Protein AF-A0A7S3SZ31-F1 (afdb_monomer_lite)

Organism: NCBI:txid141414

Sequence (239 aa):
ITSRIPNALTMRNQIPKSYLPYDLYCNLIPNDDENVPFFQQVARTGSFEVSYKGLLIFSKLQGGYWPNCELVAQKCEAIVRDEAEGRDVSVHLAGSSPNKGVKKMRKTKPTAPPQQPVKQFVEQDQPLRQAEPVQQQQQQQQQQPAQQQSEQQQQDETPIMLKKGTFIQPKPQVVEKMKSMTKETNENKIVKVGSHLKSSDDLDGFPEFPAGTKSLLSKHLSKDVWNQLQHQKDEFGFK

Structure (mmCIF, N/CA/C/O backbone):
data_AF-A0A7S3SZ31-F1
#
_entry.id   AF-A0A7S3SZ31-F1
#
loop_
_atom_site.group_PDB
_atom_site.id
_atom_site.type_symbol
_atom_site.label_atom_id
_atom_site.label_alt_id
_atom_site.label_comp_id
_atom_site.label_asym_id
_atom_site.label_entity_id
_atom_site.label_seq_id
_atom_site.pdbx_PDB_ins_code
_atom_site.Cartn_x
_atom_site.Cartn_y
_atom_site.Cartn_z
_atom_site.occupancy
_atom_site.B_iso_or_equiv
_atom_site.auth_seq_id
_atom_site.auth_comp_id
_atom_site.auth_asym_id
_atom_site.auth_atom_id
_atom_site.pdbx_PDB_model_num
ATOM 1 N N . ILE A 1 1 ? -6.647 -10.670 4.122 1.00 92.88 1 ILE A N 1
ATOM 2 C CA . ILE A 1 1 ? -7.481 -9.804 4.999 1.00 92.88 1 ILE A CA 1
ATOM 3 C C . ILE A 1 1 ? -8.916 -10.310 4.991 1.00 92.88 1 ILE A C 1
ATOM 5 O O . ILE A 1 1 ? -9.344 -10.833 6.007 1.00 92.88 1 ILE A O 1
ATOM 9 N N . THR A 1 2 ? -9.609 -10.261 3.851 1.00 95.19 2 THR A N 1
ATOM 10 C CA . THR A 1 2 ? -10.992 -10.759 3.690 1.00 95.19 2 THR A CA 1
ATOM 11 C C . THR A 1 2 ? -11.192 -12.220 4.106 1.00 95.19 2 THR A C 1
ATOM 13 O O . THR A 1 2 ? -12.227 -12.559 4.657 1.00 95.19 2 THR A O 1
ATOM 16 N N . SER A 1 3 ? -10.189 -13.079 3.902 1.00 96.31 3 SER A N 1
ATOM 17 C CA . SER A 1 3 ? -10.218 -14.480 4.346 1.00 96.31 3 SER A CA 1
ATOM 18 C C . SER A 1 3 ? -10.188 -14.670 5.867 1.00 96.31 3 SER A C 1
ATOM 20 O O . SER A 1 3 ? -10.591 -15.723 6.343 1.00 96.31 3 SER A O 1
ATOM 22 N N . ARG A 1 4 ? -9.678 -13.688 6.623 1.00 96.44 4 ARG A N 1
ATOM 23 C CA . ARG A 1 4 ? -9.508 -13.757 8.087 1.00 96.44 4 ARG A CA 1
ATOM 24 C C . ARG A 1 4 ? -10.568 -12.956 8.836 1.00 96.44 4 ARG A C 1
ATOM 26 O O . ARG A 1 4 ? -10.966 -13.335 9.926 1.00 96.44 4 ARG A O 1
ATOM 33 N N . ILE A 1 5 ? -11.013 -11.847 8.251 1.00 96.44 5 ILE A N 1
ATOM 34 C CA . ILE A 1 5 ? -11.990 -10.944 8.855 1.00 96.44 5 ILE A CA 1
ATOM 35 C C . ILE A 1 5 ? -13.259 -11.014 8.002 1.00 96.44 5 ILE A C 1
ATOM 37 O O . ILE A 1 5 ? -13.284 -10.422 6.915 1.00 96.44 5 ILE A O 1
ATOM 41 N N . PRO A 1 6 ? -14.293 -11.754 8.442 1.00 95.25 6 PRO A N 1
ATOM 42 C CA . PRO A 1 6 ? -15.532 -11.858 7.686 1.00 95.25 6 PRO A CA 1
ATOM 43 C C . PRO A 1 6 ? -16.161 -10.471 7.525 1.00 95.25 6 PRO A C 1
ATOM 45 O O . PRO A 1 6 ? -16.083 -9.633 8.422 1.00 95.25 6 PRO A O 1
ATOM 48 N N . ASN A 1 7 ? -16.771 -10.224 6.365 1.00 94.62 7 ASN A N 1
ATOM 49 C CA . ASN A 1 7 ? -17.389 -8.944 5.991 1.00 94.62 7 ASN A CA 1
ATOM 50 C C . ASN A 1 7 ? -16.423 -7.751 5.864 1.00 94.62 7 ASN A C 1
ATOM 52 O O . ASN A 1 7 ? -16.871 -6.622 5.668 1.00 94.62 7 ASN A O 1
ATOM 56 N N . ALA A 1 8 ? -15.105 -7.963 5.937 1.00 94.75 8 ALA A N 1
ATOM 57 C CA . ALA A 1 8 ? -14.156 -6.888 5.680 1.00 94.75 8 ALA A CA 1
ATOM 58 C C . ALA A 1 8 ? -14.202 -6.458 4.207 1.00 94.75 8 ALA A C 1
ATOM 60 O O . ALA A 1 8 ? -14.044 -7.276 3.299 1.00 94.75 8 ALA A O 1
ATOM 61 N N . LEU A 1 9 ? -14.336 -5.154 3.973 1.00 94.81 9 LEU A N 1
ATOM 62 C CA . LEU A 1 9 ? -14.216 -4.550 2.651 1.00 94.81 9 LEU A CA 1
ATOM 63 C C . LEU A 1 9 ? -12.811 -3.962 2.487 1.00 94.81 9 LEU A C 1
ATOM 65 O O . LEU A 1 9 ? -12.371 -3.149 3.295 1.00 94.81 9 LEU A O 1
ATOM 69 N N . THR A 1 10 ? -12.090 -4.373 1.442 1.00 93.75 10 THR A N 1
ATOM 70 C CA . THR A 1 10 ? -10.789 -3.776 1.102 1.00 93.75 10 THR A CA 1
ATOM 71 C C . THR A 1 10 ? -10.981 -2.754 -0.008 1.00 93.75 10 THR A C 1
ATOM 73 O O . THR A 1 10 ? -11.320 -3.117 -1.131 1.00 93.75 10 THR A O 1
ATOM 76 N N . MET A 1 11 ? -10.731 -1.487 0.304 1.00 94.31 11 MET A N 1
ATOM 77 C CA . MET A 1 11 ? -10.823 -0.379 -0.644 1.00 94.31 11 MET A CA 1
ATOM 78 C C . MET A 1 11 ? -9.421 -0.012 -1.140 1.00 94.31 11 MET A C 1
ATOM 80 O O . MET A 1 11 ? -8.468 0.011 -0.361 1.00 94.31 11 MET A O 1
ATOM 84 N N . ARG A 1 12 ? -9.266 0.234 -2.445 1.00 94.81 12 ARG A N 1
ATOM 85 C CA . ARG A 1 12 ? -7.981 0.624 -3.049 1.00 94.81 12 ARG A CA 1
ATOM 86 C C . ARG A 1 12 ? -8.047 2.078 -3.472 1.00 94.81 12 ARG A C 1
ATOM 88 O O . ARG A 1 12 ? -8.884 2.423 -4.298 1.00 94.81 12 ARG A O 1
ATOM 95 N N . ASN A 1 13 ? -7.141 2.898 -2.941 1.00 94.19 13 ASN A N 1
ATOM 96 C CA . ASN A 1 13 ? -7.073 4.334 -3.230 1.00 94.19 13 ASN A CA 1
ATOM 97 C C . ASN A 1 13 ? -8.410 5.059 -2.996 1.00 94.19 13 ASN A C 1
ATOM 99 O O . ASN A 1 13 ? -8.719 6.026 -3.683 1.00 94.19 13 ASN A O 1
ATOM 103 N N . GLN A 1 14 ? -9.216 4.573 -2.057 1.00 95.44 14 GLN A N 1
ATOM 104 C CA . GLN A 1 14 ? -10.496 5.162 -1.695 1.00 95.44 14 GLN A CA 1
ATOM 105 C C . GLN A 1 14 ? -10.609 5.181 -0.178 1.00 95.44 14 GLN A C 1
ATOM 107 O O . GLN A 1 14 ? -10.200 4.221 0.481 1.00 95.44 14 GLN A O 1
ATOM 112 N N . ILE A 1 15 ? -11.180 6.254 0.362 1.00 93.94 15 ILE A N 1
ATOM 113 C CA . ILE A 1 15 ? -11.399 6.425 1.799 1.00 93.94 15 ILE A CA 1
ATOM 114 C C . ILE A 1 15 ? -12.872 6.759 2.047 1.00 93.94 15 ILE A C 1
ATOM 116 O O . ILE A 1 15 ? -13.372 7.702 1.436 1.00 93.94 15 ILE A O 1
ATOM 120 N N . PRO A 1 16 ? -13.581 6.032 2.930 1.00 94.81 16 PRO A N 1
ATOM 121 C CA . PRO A 1 16 ? -14.953 6.370 3.298 1.00 94.81 16 PRO A CA 1
ATOM 122 C C . PRO A 1 16 ? -15.082 7.807 3.813 1.00 94.81 16 PRO A C 1
ATOM 124 O O . PRO A 1 16 ? -14.265 8.251 4.620 1.00 94.81 16 PRO A O 1
ATOM 127 N N . LYS A 1 17 ? -16.144 8.521 3.421 1.00 94.38 17 LYS A N 1
ATOM 128 C CA . LYS A 1 17 ? -16.422 9.885 3.911 1.00 94.38 17 LYS A CA 1
ATOM 129 C C . LYS A 1 17 ? -16.561 9.931 5.437 1.00 94.38 17 LYS A C 1
ATOM 131 O O . LYS A 1 17 ? -16.141 10.895 6.067 1.00 94.38 17 LYS A O 1
ATOM 136 N N . SER A 1 18 ? -17.061 8.853 6.042 1.00 93.50 18 SER A N 1
ATOM 137 C CA . SER A 1 18 ? -17.159 8.701 7.499 1.00 93.50 18 SER A CA 1
ATOM 138 C C . SER A 1 18 ? -15.809 8.701 8.221 1.00 93.50 18 SER A C 1
ATOM 140 O O . SER A 1 18 ? -15.780 8.868 9.435 1.00 93.50 18 SER A O 1
ATOM 142 N N . TYR A 1 19 ? -14.695 8.507 7.505 1.00 92.50 19 TYR A N 1
ATOM 143 C CA . TYR A 1 19 ? -13.353 8.513 8.087 1.00 92.50 19 TYR A CA 1
ATOM 144 C C . TYR A 1 19 ? -12.681 9.889 8.040 1.00 92.50 19 TYR A C 1
ATOM 146 O O . TYR A 1 19 ? -11.575 10.036 8.551 1.00 92.50 19 TYR A O 1
ATOM 154 N N . LEU A 1 20 ? -13.338 10.899 7.465 1.00 90.38 20 LEU A N 1
ATOM 155 C CA . LEU A 1 20 ? -12.822 12.265 7.399 1.00 90.38 20 LEU A CA 1
ATOM 156 C C . LEU A 1 20 ? -12.491 12.892 8.770 1.00 90.38 20 LEU A C 1
ATOM 158 O O . LEU A 1 20 ? -11.528 13.650 8.826 1.00 90.38 20 LEU A O 1
ATOM 162 N N . PRO A 1 21 ? -13.212 12.594 9.873 1.00 91.62 21 PRO A N 1
ATOM 163 C CA . PRO A 1 21 ? -12.858 13.125 11.190 1.00 91.62 21 PRO A CA 1
ATOM 164 C C . PRO A 1 21 ? -11.543 12.578 11.760 1.00 91.62 21 PRO A C 1
ATOM 166 O O . PRO A 1 21 ? -11.047 13.112 12.750 1.00 91.62 21 PRO A O 1
ATOM 169 N N . TYR A 1 22 ? -10.997 11.498 11.191 1.00 88.94 22 TYR A N 1
ATOM 170 C CA . TYR A 1 22 ? -9.712 10.960 11.622 1.00 88.94 22 TYR A CA 1
ATOM 171 C C . TYR A 1 22 ? -8.558 11.722 10.968 1.00 88.94 22 TYR A C 1
ATOM 173 O O . TYR A 1 22 ? -8.683 12.237 9.859 1.00 88.94 22 TYR A O 1
ATOM 181 N N . ASP A 1 23 ? -7.409 11.755 11.639 1.00 83.44 23 ASP A N 1
ATOM 182 C CA . ASP A 1 23 ? -6.198 12.390 11.116 1.00 83.44 23 ASP A CA 1
ATOM 183 C C . ASP A 1 23 ? -5.598 11.544 9.976 1.00 83.44 23 ASP A C 1
ATOM 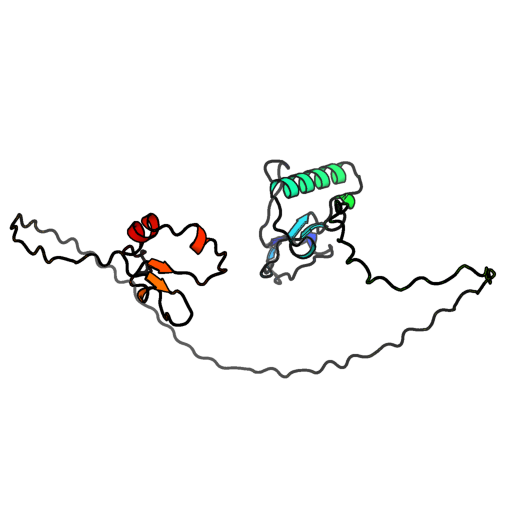185 O O . ASP A 1 23 ? -4.804 10.620 10.181 1.00 83.44 23 ASP A O 1
ATOM 189 N N . LEU A 1 24 ? -6.074 11.789 8.752 1.00 85.00 24 LEU A N 1
ATOM 190 C CA . LEU A 1 24 ? -5.690 11.041 7.561 1.00 85.00 24 LEU A CA 1
ATOM 191 C C . LEU A 1 24 ? -4.386 11.590 6.976 1.00 85.00 24 LEU A C 1
ATOM 193 O O . LEU A 1 24 ? -4.327 12.695 6.443 1.00 85.00 24 LEU A O 1
ATOM 197 N N . TYR A 1 25 ? -3.350 10.753 6.948 1.00 78.06 25 TYR A N 1
ATOM 198 C CA . TYR A 1 25 ? -2.051 11.073 6.347 1.00 78.06 25 TYR A CA 1
ATOM 199 C C . TYR A 1 25 ? -2.049 10.965 4.804 1.00 78.06 25 TYR A C 1
ATOM 201 O O . TYR A 1 25 ? -1.149 10.371 4.203 1.00 78.06 25 TYR A O 1
ATOM 209 N N . CYS A 1 26 ? -3.067 11.489 4.117 1.00 84.81 26 CYS A N 1
ATOM 210 C CA . CYS A 1 26 ? -3.134 11.431 2.655 1.00 84.81 26 CYS A CA 1
ATOM 211 C C . CYS A 1 26 ? -3.891 12.601 2.024 1.00 84.81 26 CYS A C 1
ATOM 213 O O . CYS A 1 26 ? -4.780 13.187 2.631 1.00 84.81 26 CYS A O 1
ATOM 215 N N . ASN A 1 27 ? -3.550 12.894 0.768 1.00 88.94 27 ASN A N 1
ATOM 216 C CA . ASN A 1 27 ? -4.252 13.894 -0.026 1.00 88.94 27 ASN A CA 1
ATOM 217 C C . ASN A 1 27 ? -5.490 13.253 -0.658 1.00 88.94 27 ASN A C 1
ATOM 219 O O . ASN A 1 27 ? -5.374 12.340 -1.486 1.00 88.94 27 ASN A O 1
ATOM 223 N N . LEU A 1 28 ? -6.660 13.738 -0.257 1.00 93.50 28 LEU A N 1
ATOM 224 C CA . LEU A 1 28 ? -7.942 13.348 -0.825 1.00 93.50 28 LEU A CA 1
ATOM 225 C C . LEU A 1 28 ? -8.240 14.202 -2.058 1.00 93.50 28 LEU A C 1
ATOM 227 O O . LEU A 1 28 ? -7.968 15.401 -2.072 1.00 93.50 28 LEU A O 1
ATOM 231 N N . ILE A 1 29 ? -8.807 13.581 -3.087 1.00 94.81 29 ILE A N 1
ATOM 232 C CA . ILE A 1 29 ? -9.420 14.297 -4.202 1.00 94.81 29 ILE A CA 1
ATOM 233 C C . ILE A 1 29 ? -10.797 14.766 -3.710 1.00 94.81 29 ILE A C 1
ATOM 235 O O . ILE A 1 29 ? -11.590 13.912 -3.291 1.00 94.81 29 ILE A O 1
ATOM 239 N N . PRO A 1 30 ? -11.084 16.082 -3.725 1.00 93.44 30 PRO A N 1
ATOM 240 C CA . PRO A 1 30 ? -12.403 16.599 -3.376 1.00 93.44 30 PRO A CA 1
ATOM 241 C C . PRO A 1 30 ? -13.501 15.897 -4.180 1.00 93.44 30 PRO A C 1
ATOM 243 O O . PRO A 1 30 ? -13.328 15.623 -5.367 1.00 93.44 30 PRO A O 1
ATOM 246 N N . ASN A 1 31 ? -14.612 15.577 -3.519 1.00 93.75 31 ASN A N 1
ATOM 247 C CA . ASN A 1 31 ? -15.760 14.930 -4.144 1.00 93.75 31 ASN A CA 1
ATOM 248 C C . ASN A 1 31 ? -17.063 15.446 -3.520 1.00 93.75 31 ASN A C 1
ATOM 250 O O . ASN A 1 31 ? -17.444 15.011 -2.425 1.00 93.75 31 ASN A O 1
ATOM 254 N N . ASP A 1 32 ? -17.733 16.337 -4.245 1.00 94.88 32 ASP A N 1
ATOM 255 C CA . ASP A 1 32 ? -18.971 16.993 -3.815 1.00 94.88 32 ASP A CA 1
ATOM 256 C C . ASP A 1 32 ? -20.226 16.129 -4.043 1.00 94.88 32 ASP A C 1
ATOM 258 O O . ASP A 1 32 ? -21.301 16.479 -3.568 1.00 94.88 32 ASP A O 1
ATOM 262 N N . ASP A 1 33 ? -20.117 14.976 -4.717 1.00 96.62 33 ASP A N 1
ATOM 263 C CA . ASP A 1 33 ? -21.265 14.090 -4.947 1.00 96.62 33 ASP A CA 1
ATOM 264 C C . ASP A 1 33 ? -21.651 13.338 -3.662 1.00 96.62 33 ASP A C 1
ATOM 266 O O . ASP A 1 33 ? -20.903 12.494 -3.148 1.00 96.62 33 ASP A O 1
ATOM 270 N N . GLU A 1 34 ? -22.835 13.634 -3.129 1.00 95.38 34 GLU A N 1
ATOM 271 C CA . GLU A 1 34 ? -23.392 13.004 -1.928 1.00 95.38 34 GLU A CA 1
ATOM 272 C C . GLU A 1 34 ? -23.681 11.507 -2.111 1.00 95.38 34 GLU A C 1
ATOM 274 O O . GLU A 1 34 ? -23.622 10.752 -1.139 1.00 95.38 34 GLU A O 1
ATOM 279 N N . ASN A 1 35 ? -23.914 11.045 -3.344 1.00 97.25 35 ASN A N 1
ATOM 280 C CA . ASN A 1 35 ? -24.228 9.641 -3.624 1.00 97.25 35 ASN A CA 1
ATOM 281 C C . ASN A 1 35 ? -23.000 8.728 -3.544 1.00 97.25 35 ASN A C 1
ATOM 283 O O . ASN A 1 35 ? -23.134 7.505 -3.467 1.00 97.25 35 ASN A O 1
ATOM 287 N N . VAL A 1 36 ? -21.796 9.303 -3.558 1.00 96.38 36 VAL A N 1
ATOM 288 C CA . VAL A 1 36 ? -20.541 8.556 -3.489 1.00 96.38 36 VAL A CA 1
ATOM 289 C C . VAL A 1 36 ? -20.024 8.578 -2.045 1.00 96.38 36 VAL A C 1
ATOM 291 O O . VAL A 1 36 ? -19.551 9.617 -1.573 1.00 96.38 36 VAL A O 1
ATOM 294 N N . PRO A 1 37 ? -20.043 7.443 -1.315 1.00 96.25 37 PRO A N 1
ATOM 295 C CA . PRO A 1 37 ? -19.715 7.408 0.112 1.00 96.25 37 PRO A CA 1
ATOM 296 C C . PRO A 1 37 ? -18.203 7.424 0.394 1.00 96.25 37 PRO A C 1
ATOM 298 O O . PRO A 1 37 ? -17.779 7.155 1.519 1.00 96.25 37 PRO A O 1
ATOM 301 N N . PHE A 1 38 ? -17.370 7.718 -0.607 1.00 96.44 38 PHE A N 1
ATOM 302 C CA . PHE A 1 38 ? -15.916 7.723 -0.494 1.00 96.44 38 PHE A CA 1
ATOM 303 C C . PHE A 1 38 ? -15.265 8.890 -1.243 1.00 96.44 38 PHE A C 1
ATOM 305 O O . PHE A 1 38 ? -15.776 9.402 -2.239 1.00 96.44 38 PHE A O 1
ATOM 312 N N . PHE A 1 39 ? -14.090 9.277 -0.761 1.00 96.00 39 PHE A N 1
ATOM 313 C CA . PHE A 1 39 ? -13.138 10.114 -1.474 1.00 96.00 39 PHE A CA 1
ATOM 314 C C . PHE A 1 39 ? -12.165 9.234 -2.252 1.00 96.00 39 PHE A C 1
ATOM 316 O O . PHE A 1 39 ? -11.757 8.173 -1.772 1.00 96.00 39 PHE A O 1
ATOM 323 N N . GLN A 1 40 ? -11.762 9.688 -3.436 1.00 96.38 40 GLN A N 1
ATOM 324 C CA . GLN A 1 40 ? -10.651 9.086 -4.165 1.00 96.38 40 GLN A CA 1
ATOM 325 C C . GLN A 1 40 ? -9.334 9.633 -3.600 1.00 96.38 40 GLN A C 1
ATOM 327 O O . GLN A 1 40 ? -9.233 10.805 -3.248 1.00 96.38 40 GLN A O 1
ATOM 332 N N . GLN A 1 41 ? -8.309 8.794 -3.517 1.00 94.31 41 GLN A N 1
ATOM 333 C CA . GLN A 1 41 ? -6.978 9.168 -3.051 1.00 94.31 41 GLN A CA 1
ATOM 334 C C . GLN A 1 41 ? -5.979 9.074 -4.206 1.00 94.31 41 GLN A C 1
ATOM 336 O O . GLN A 1 41 ? -5.968 8.094 -4.956 1.00 94.31 41 GLN A O 1
ATOM 341 N N . VAL A 1 42 ? -5.088 10.063 -4.316 1.00 90.62 42 VAL A N 1
ATOM 342 C CA . VAL A 1 42 ? -3.928 9.972 -5.211 1.00 90.62 42 VAL A CA 1
ATOM 343 C C . VAL A 1 42 ? -2.828 9.189 -4.500 1.00 90.62 42 VAL A C 1
ATOM 345 O O . VAL A 1 42 ? -2.295 9.623 -3.475 1.00 90.62 42 VAL A O 1
ATOM 348 N N . ALA A 1 43 ? -2.478 8.019 -5.032 1.00 88.06 43 ALA A N 1
ATOM 349 C CA . ALA A 1 43 ? -1.368 7.239 -4.501 1.00 88.06 43 ALA A CA 1
ATOM 350 C C . ALA A 1 43 ? -0.051 8.009 -4.683 1.00 88.06 43 ALA A C 1
ATOM 352 O O . ALA A 1 43 ? 0.267 8.469 -5.780 1.00 88.06 43 ALA A O 1
ATOM 353 N N . ARG A 1 44 ? 0.748 8.128 -3.618 1.00 88.12 44 ARG A N 1
ATOM 354 C CA . ARG A 1 44 ? 2.089 8.722 -3.718 1.00 88.12 44 ARG A CA 1
ATOM 355 C C . ARG A 1 44 ? 3.058 7.693 -4.288 1.00 88.12 44 ARG A C 1
ATOM 357 O O . ARG A 1 44 ? 3.114 6.560 -3.796 1.00 88.12 44 ARG A O 1
ATOM 364 N N . THR A 1 45 ? 3.857 8.089 -5.275 1.00 89.56 45 THR A N 1
ATOM 365 C CA . THR A 1 45 ? 4.872 7.222 -5.888 1.00 89.56 45 THR A CA 1
ATOM 366 C C . THR A 1 45 ? 5.786 6.623 -4.824 1.00 89.56 45 THR A C 1
ATOM 368 O O . THR A 1 45 ? 6.362 7.327 -3.999 1.00 89.56 45 THR A O 1
ATOM 371 N N . GLY A 1 46 ? 5.901 5.295 -4.826 1.00 89.50 46 GL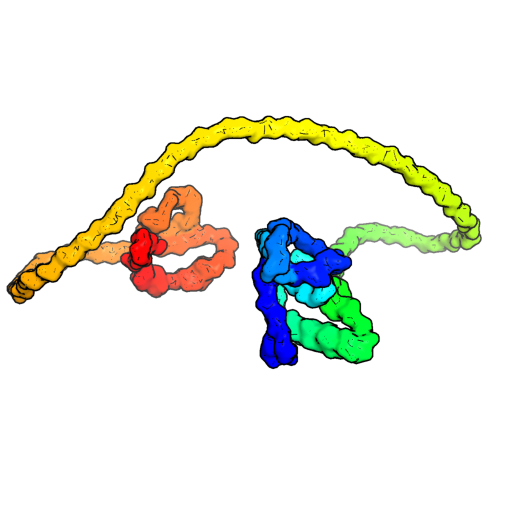Y A N 1
ATOM 372 C CA . GLY A 1 46 ? 6.752 4.568 -3.888 1.00 89.50 46 GLY A CA 1
ATOM 373 C C . GLY A 1 46 ? 6.176 4.380 -2.480 1.00 89.50 46 GLY A C 1
ATOM 374 O O . GLY A 1 46 ? 6.815 3.680 -1.690 1.00 89.50 46 GLY A O 1
ATOM 375 N N . SER A 1 47 ? 4.991 4.914 -2.175 1.00 91.06 47 SER A N 1
ATOM 376 C CA . SER A 1 47 ? 4.288 4.695 -0.906 1.00 91.06 47 SER A CA 1
ATOM 377 C C . SER A 1 47 ? 3.369 3.469 -0.961 1.00 91.06 47 SER A C 1
ATOM 379 O O . SER A 1 47 ? 2.907 3.064 -2.025 1.00 91.06 47 SER A O 1
ATOM 381 N N . PHE A 1 48 ? 3.134 2.858 0.198 1.00 93.25 48 PHE A N 1
ATOM 382 C CA . PHE A 1 48 ? 2.107 1.837 0.391 1.00 93.25 48 PHE A CA 1
ATOM 383 C C . PHE A 1 48 ? 1.658 1.891 1.843 1.00 93.25 48 PHE A C 1
ATOM 385 O O . PHE A 1 48 ? 2.494 1.773 2.745 1.00 93.25 48 PHE A O 1
ATOM 392 N N . GLU A 1 49 ? 0.363 2.085 2.059 1.00 93.50 49 GLU A N 1
ATOM 393 C CA . GLU A 1 49 ? -0.208 2.326 3.379 1.00 93.50 49 GLU A CA 1
ATOM 394 C C . GLU A 1 49 ? -1.470 1.488 3.554 1.00 93.50 49 GLU A C 1
ATOM 396 O O . GLU A 1 49 ? -2.225 1.266 2.607 1.00 93.50 49 GLU A O 1
ATOM 401 N N . VAL A 1 50 ? -1.665 0.984 4.768 1.00 94.88 50 VAL A N 1
ATOM 402 C CA . VAL A 1 50 ? -2.864 0.241 5.159 1.00 94.88 50 VAL A CA 1
ATOM 403 C C . VAL A 1 50 ? -3.373 0.870 6.437 1.00 94.88 50 VAL A C 1
ATOM 405 O O . VAL A 1 50 ? -2.634 0.947 7.421 1.00 94.88 50 VAL A O 1
ATOM 408 N N . SER A 1 51 ? -4.623 1.313 6.418 1.00 94.31 51 SER A N 1
ATOM 409 C CA . SER A 1 51 ? -5.286 1.929 7.559 1.00 94.31 51 SER A CA 1
ATOM 410 C C . SER A 1 51 ? -6.629 1.264 7.848 1.00 94.31 51 SER A C 1
ATOM 412 O O . SER A 1 51 ? -7.234 0.626 6.985 1.00 94.31 51 SER A O 1
ATOM 414 N N . TYR A 1 52 ? -7.084 1.402 9.088 1.00 94.00 52 TYR A N 1
ATOM 415 C CA . TYR A 1 52 ? -8.384 0.940 9.560 1.00 94.00 52 TYR A CA 1
ATOM 416 C C . TYR A 1 52 ? -8.985 2.015 10.462 1.00 94.00 52 TYR A C 1
ATOM 418 O O . TYR A 1 52 ? -8.365 2.380 11.453 1.00 94.00 52 TYR A O 1
ATOM 426 N N . LYS A 1 53 ? -10.158 2.556 10.100 1.00 91.69 53 LYS A N 1
ATOM 427 C CA . LYS A 1 53 ? -10.800 3.685 10.809 1.00 91.69 53 LYS A CA 1
ATOM 428 C C . LYS A 1 53 ? -9.836 4.856 11.061 1.00 91.69 53 LYS A C 1
ATOM 430 O O . LYS A 1 53 ? -9.719 5.360 12.168 1.00 91.69 53 LYS A O 1
ATOM 435 N N . GLY A 1 54 ? -9.056 5.210 10.037 1.00 90.12 54 GLY A N 1
ATOM 436 C CA . GLY A 1 54 ? -8.013 6.239 10.127 1.00 90.12 54 GLY A CA 1
ATOM 437 C C . GLY A 1 54 ? -6.731 5.821 10.862 1.00 90.12 54 GLY A C 1
ATOM 438 O O . GLY A 1 54 ? -5.706 6.473 10.705 1.00 90.12 54 GLY A O 1
ATOM 439 N N . LEU A 1 55 ? -6.725 4.699 11.586 1.00 92.00 55 LEU A N 1
ATOM 440 C CA . LEU A 1 55 ? -5.541 4.200 12.280 1.00 92.00 55 LEU A CA 1
ATOM 441 C C . LEU A 1 55 ? -4.570 3.549 11.292 1.00 92.00 55 LEU A C 1
ATOM 443 O O . LEU A 1 55 ? -4.912 2.581 10.609 1.00 92.00 55 LEU A O 1
ATOM 447 N N . LEU A 1 56 ? -3.344 4.064 11.218 1.00 93.81 56 LEU A N 1
ATOM 448 C CA . LEU A 1 56 ? -2.307 3.552 10.326 1.00 93.81 56 LEU A CA 1
ATOM 449 C C . LEU A 1 56 ? -1.737 2.228 10.861 1.00 93.81 56 LEU A C 1
ATOM 451 O O . LEU A 1 56 ? -1.015 2.202 11.854 1.00 93.81 56 LEU A O 1
ATOM 455 N N . ILE A 1 57 ? -2.023 1.121 10.177 1.00 95.19 57 ILE A N 1
ATOM 456 C CA . ILE A 1 57 ? -1.543 -0.227 10.531 1.00 95.19 57 ILE A CA 1
ATOM 457 C C . ILE A 1 57 ? -0.138 -0.460 9.972 1.00 95.19 57 ILE A C 1
ATOM 459 O O . ILE A 1 57 ? 0.725 -1.076 10.607 1.00 95.19 57 ILE A O 1
ATOM 463 N N . PHE A 1 58 ? 0.090 0.016 8.748 1.00 95.06 58 PHE A N 1
ATOM 464 C CA . PHE A 1 58 ? 1.338 -0.167 8.026 1.00 95.06 58 PHE A CA 1
ATOM 465 C C . PHE A 1 58 ? 1.630 1.033 7.130 1.00 95.06 58 PHE A C 1
ATOM 467 O O . PHE A 1 58 ? 0.743 1.497 6.417 1.00 95.06 58 PHE A O 1
ATOM 474 N N . SER A 1 59 ? 2.892 1.463 7.092 1.00 93.75 59 SER A N 1
ATOM 475 C CA . SER A 1 59 ? 3.398 2.393 6.081 1.00 93.75 59 SER A CA 1
ATOM 476 C C . SER A 1 59 ? 4.772 1.949 5.597 1.00 93.75 59 SER A C 1
ATOM 478 O O . SER A 1 59 ? 5.712 1.801 6.382 1.00 93.75 59 SER A O 1
ATOM 480 N N . LYS A 1 60 ? 4.906 1.768 4.280 1.00 93.19 60 LYS A N 1
ATOM 481 C CA . LYS A 1 60 ? 6.186 1.458 3.630 1.00 93.19 60 LYS A CA 1
ATOM 482 C C . LYS A 1 60 ? 7.210 2.568 3.848 1.00 93.19 60 LYS A C 1
ATOM 484 O O . LYS A 1 60 ? 8.391 2.266 3.972 1.00 93.19 60 LYS A O 1
ATOM 489 N N . LEU A 1 61 ? 6.779 3.829 3.894 1.00 90.94 61 LEU A N 1
ATOM 490 C CA . LEU A 1 61 ? 7.690 4.958 4.096 1.00 90.94 61 LEU A CA 1
ATOM 491 C C . LEU A 1 61 ? 8.252 4.974 5.521 1.00 90.94 61 LEU A C 1
ATOM 493 O O . LEU A 1 61 ? 9.436 5.239 5.697 1.00 90.94 61 LEU A O 1
ATOM 497 N N . GLN A 1 62 ? 7.437 4.623 6.520 1.00 91.19 62 GLN A N 1
ATOM 498 C CA . GLN A 1 62 ? 7.902 4.509 7.906 1.00 91.19 62 GLN A CA 1
ATOM 499 C C . GLN A 1 62 ? 8.747 3.248 8.138 1.00 91.19 62 GLN A C 1
ATOM 501 O O . GLN A 1 62 ? 9.753 3.298 8.841 1.00 91.19 62 GLN A O 1
ATOM 506 N N . GLY A 1 63 ? 8.348 2.111 7.557 1.00 90.75 63 GLY A N 1
ATOM 507 C CA . GLY A 1 63 ? 9.038 0.833 7.748 1.00 90.75 63 GLY A CA 1
ATOM 508 C C . GLY A 1 63 ? 10.286 0.654 6.880 1.00 90.75 63 GLY A C 1
ATOM 509 O O . GLY A 1 63 ? 11.217 -0.035 7.284 1.00 90.75 63 GLY A O 1
ATOM 510 N N . GLY A 1 64 ? 10.320 1.248 5.687 1.00 92.50 64 GLY A N 1
ATOM 511 C CA . GLY A 1 64 ? 11.386 1.055 4.699 1.00 92.50 64 GLY A CA 1
ATOM 512 C C . GLY A 1 64 ? 11.322 -0.280 3.946 1.00 92.50 64 GLY A C 1
ATOM 513 O O . GLY A 1 64 ? 12.285 -0.647 3.276 1.00 92.50 64 GLY A O 1
ATOM 514 N N . TYR A 1 65 ? 10.216 -1.024 4.036 1.00 92.81 65 TYR A N 1
ATOM 515 C CA . TYR A 1 65 ? 10.048 -2.319 3.371 1.00 92.81 65 TYR A CA 1
ATOM 516 C C . TYR A 1 65 ? 8.641 -2.493 2.796 1.00 92.81 65 TYR A C 1
ATOM 518 O O . TYR A 1 65 ? 7.692 -1.823 3.201 1.00 92.81 65 TYR A O 1
ATOM 526 N N . TRP A 1 66 ? 8.510 -3.395 1.824 1.00 92.44 66 TRP A N 1
ATOM 527 C CA . TRP A 1 66 ? 7.210 -3.816 1.310 1.00 92.44 66 TRP A CA 1
ATOM 528 C C . TRP A 1 66 ? 6.543 -4.775 2.298 1.00 92.44 66 TRP A C 1
ATOM 530 O O . TRP A 1 66 ? 7.210 -5.690 2.785 1.00 92.44 66 TRP A O 1
ATOM 540 N N . PRO A 1 67 ? 5.252 -4.591 2.615 1.00 90.50 67 PRO A N 1
ATOM 541 C CA . PRO A 1 67 ? 4.606 -5.404 3.627 1.00 90.50 67 PRO A CA 1
ATOM 542 C C . PRO A 1 67 ? 4.489 -6.855 3.181 1.00 90.50 67 PRO A C 1
ATOM 544 O O . PRO A 1 67 ? 4.164 -7.152 2.033 1.00 90.50 67 PRO A O 1
ATOM 547 N N . ASN A 1 68 ? 4.651 -7.758 4.142 1.00 93.56 68 ASN A N 1
ATOM 548 C CA . ASN A 1 68 ? 4.169 -9.120 4.002 1.00 93.56 68 ASN A CA 1
ATOM 549 C C . ASN A 1 68 ? 2.641 -9.112 4.189 1.00 93.56 68 ASN A C 1
ATOM 551 O O . ASN A 1 68 ? 2.151 -8.709 5.248 1.00 93.56 68 ASN A O 1
ATOM 555 N N . CYS A 1 69 ? 1.895 -9.544 3.168 1.00 93.12 69 CYS A N 1
ATOM 556 C CA . CYS A 1 69 ? 0.429 -9.551 3.183 1.00 93.12 69 CYS A CA 1
ATOM 557 C C . CYS A 1 69 ? -0.154 -10.328 4.372 1.00 93.12 69 CYS A C 1
ATOM 559 O O . CYS A 1 69 ? -1.177 -9.921 4.922 1.00 93.12 69 CYS A O 1
ATOM 561 N N . GLU A 1 70 ? 0.515 -11.396 4.801 1.00 95.75 70 GLU A N 1
ATOM 562 C CA . GLU A 1 70 ? 0.068 -12.242 5.903 1.00 95.75 70 GLU A CA 1
ATOM 563 C C . GLU A 1 70 ? 0.222 -11.536 7.248 1.00 95.75 70 GLU A C 1
ATOM 565 O O . GLU A 1 70 ? -0.689 -11.561 8.073 1.00 95.75 70 GLU A O 1
ATOM 570 N N . LEU A 1 71 ? 1.332 -10.817 7.436 1.00 92.94 71 LEU A N 1
ATOM 571 C CA . LEU A 1 71 ? 1.571 -10.014 8.636 1.00 92.94 71 LEU A CA 1
ATOM 572 C C . LEU A 1 71 ? 0.598 -8.836 8.732 1.00 92.94 71 LEU A C 1
ATOM 574 O O . LEU A 1 71 ? 0.079 -8.551 9.809 1.00 92.94 71 LEU A O 1
ATOM 578 N N . VAL A 1 72 ? 0.315 -8.165 7.611 1.00 95.06 72 VAL A N 1
ATOM 579 C CA . VAL A 1 72 ? -0.708 -7.109 7.577 1.00 95.06 72 VAL A CA 1
ATOM 580 C C . VAL A 1 72 ? -2.073 -7.687 7.937 1.00 95.06 72 VAL A C 1
ATOM 582 O O . VAL A 1 72 ? -2.771 -7.115 8.767 1.00 95.06 72 VAL A O 1
ATOM 585 N N . ALA A 1 73 ? -2.441 -8.838 7.370 1.00 96.12 73 ALA A N 1
ATOM 586 C CA . ALA A 1 73 ? -3.727 -9.458 7.656 1.00 96.12 73 ALA A CA 1
ATOM 587 C C . ALA A 1 73 ? -3.864 -9.887 9.126 1.00 96.12 73 ALA A C 1
ATOM 589 O O . ALA A 1 73 ? -4.917 -9.652 9.710 1.00 96.12 73 ALA A O 1
ATOM 590 N N . GLN A 1 74 ? -2.801 -10.429 9.730 1.00 96.12 74 GLN A N 1
ATOM 591 C CA . GLN A 1 74 ? -2.750 -10.738 11.164 1.00 96.12 74 GLN A CA 1
ATOM 592 C C . GLN A 1 74 ? -2.908 -9.484 12.033 1.00 96.12 74 GLN A C 1
ATOM 594 O O . GLN A 1 74 ? -3.637 -9.513 13.019 1.00 96.12 74 GLN A O 1
ATOM 599 N N . LYS A 1 75 ? -2.261 -8.369 11.667 1.00 96.00 75 LYS A N 1
ATOM 600 C CA . LYS A 1 75 ? -2.424 -7.097 12.386 1.00 96.00 75 LYS A CA 1
ATOM 601 C C . LYS A 1 75 ? -3.845 -6.550 12.280 1.00 96.00 75 LYS A C 1
ATOM 603 O O . LYS A 1 75 ? -4.396 -6.125 13.286 1.00 96.00 75 LYS A O 1
ATOM 608 N N . CYS A 1 76 ? -4.445 -6.573 11.089 1.00 96.75 76 CYS A N 1
ATOM 609 C CA . CYS A 1 76 ? -5.839 -6.162 10.912 1.00 96.75 76 CYS A CA 1
ATOM 610 C C . CYS A 1 76 ? -6.783 -7.014 11.773 1.00 96.75 76 CYS A C 1
ATOM 612 O O . CYS A 1 76 ? -7.666 -6.473 12.426 1.00 96.75 76 CYS A O 1
ATOM 614 N N . GLU A 1 77 ? -6.578 -8.333 11.793 1.00 97.31 77 GLU A N 1
ATOM 615 C CA . GLU A 1 77 ? -7.364 -9.273 12.599 1.00 97.31 77 GLU A CA 1
ATOM 616 C C . GLU A 1 77 ? -7.223 -8.977 14.099 1.00 97.31 77 GLU A C 1
ATOM 618 O O . GLU A 1 77 ? -8.225 -8.888 14.805 1.00 97.31 77 GLU A O 1
ATOM 623 N N . ALA A 1 78 ? -5.994 -8.742 14.571 1.00 97.25 78 ALA A N 1
ATOM 624 C CA . ALA A 1 78 ? -5.731 -8.373 15.957 1.00 97.25 78 ALA A CA 1
ATOM 625 C C . ALA A 1 78 ? -6.389 -7.040 16.340 1.00 97.25 78 ALA A C 1
ATOM 627 O O . ALA A 1 78 ? -7.011 -6.969 17.391 1.00 97.25 78 ALA A O 1
ATOM 628 N N . ILE A 1 79 ? -6.317 -6.016 15.482 1.00 97.00 79 ILE A N 1
ATOM 629 C CA . ILE A 1 79 ? -6.957 -4.715 15.730 1.00 97.00 79 ILE A CA 1
ATOM 630 C C . ILE A 1 79 ? -8.473 -4.857 15.836 1.00 97.00 79 ILE A C 1
ATOM 632 O O . ILE A 1 79 ? -9.056 -4.333 16.776 1.00 97.00 79 ILE A O 1
ATOM 636 N N . VAL A 1 80 ? -9.112 -5.572 14.904 1.00 96.94 80 VAL A N 1
ATOM 637 C CA . VAL A 1 80 ? -10.574 -5.753 14.919 1.00 96.94 80 VAL A CA 1
ATOM 638 C C . VAL A 1 80 ? -11.021 -6.514 16.167 1.00 96.94 80 VAL A C 1
ATOM 640 O O . VAL A 1 80 ? -12.004 -6.132 16.798 1.00 96.94 80 VAL A O 1
ATOM 643 N N . ARG A 1 81 ? -10.293 -7.569 16.550 1.00 97.50 81 ARG A N 1
ATOM 644 C CA . ARG A 1 81 ? -10.582 -8.333 17.768 1.00 97.50 81 ARG A CA 1
ATOM 645 C C . ARG A 1 81 ? -10.392 -7.489 19.027 1.00 97.50 81 ARG A C 1
ATOM 647 O O . ARG A 1 81 ? -11.259 -7.476 19.891 1.00 97.50 81 ARG A O 1
ATOM 654 N N . ASP A 1 82 ? -9.263 -6.797 19.136 1.00 97.88 82 ASP A N 1
ATOM 655 C CA . ASP A 1 82 ? -8.920 -6.023 20.327 1.00 97.88 82 ASP A CA 1
ATOM 656 C C . ASP A 1 82 ? -9.857 -4.816 20.480 1.00 97.88 82 ASP A C 1
ATOM 658 O O . ASP A 1 82 ? -10.302 -4.541 21.590 1.00 97.88 82 ASP A O 1
ATOM 662 N N . GLU A 1 83 ? -10.263 -4.177 19.377 1.00 96.94 83 GLU A N 1
ATOM 663 C CA . GLU A 1 83 ? -11.306 -3.143 19.375 1.00 96.94 83 GLU A CA 1
ATOM 664 C C . GLU A 1 83 ? -12.656 -3.693 19.862 1.00 96.94 83 GLU A C 1
ATOM 666 O O . GLU A 1 83 ? -13.300 -3.065 20.701 1.00 96.94 83 GLU A O 1
ATOM 671 N N . ALA A 1 84 ? -13.076 -4.871 19.385 1.00 97.12 84 ALA A N 1
ATOM 672 C CA . ALA A 1 84 ? -14.333 -5.497 19.804 1.00 97.12 84 ALA A CA 1
ATOM 673 C C . ALA A 1 84 ? -14.359 -5.849 21.304 1.00 97.12 84 ALA A C 1
ATOM 675 O O . ALA A 1 84 ? -15.422 -5.866 21.920 1.00 97.12 84 ALA A O 1
ATOM 676 N N . GLU A 1 85 ? -13.192 -6.103 21.895 1.00 98.25 85 GLU A N 1
ATOM 677 C CA . GLU A 1 85 ? -13.020 -6.384 23.323 1.00 98.25 85 GLU A CA 1
ATOM 678 C C . GLU A 1 85 ? -12.724 -5.124 24.162 1.00 98.25 85 GLU A C 1
ATOM 680 O O . GLU A 1 85 ? -12.574 -5.222 25.379 1.00 98.25 85 GLU A O 1
ATOM 685 N N . GLY A 1 86 ? -12.615 -3.943 23.540 1.00 97.56 86 GLY A N 1
ATOM 686 C CA . GLY A 1 86 ? -12.275 -2.689 24.223 1.00 97.56 86 GLY A CA 1
ATOM 687 C C . GLY A 1 86 ? -10.826 -2.613 24.722 1.00 97.56 86 GLY A C 1
ATOM 688 O O . GLY A 1 86 ? -10.532 -1.867 25.656 1.00 97.56 86 GLY A O 1
ATOM 689 N N . ARG A 1 87 ? -9.914 -3.395 24.134 1.00 98.19 87 ARG A N 1
ATOM 690 C CA . ARG A 1 87 ? -8.475 -3.363 24.429 1.00 98.19 87 ARG A CA 1
ATOM 691 C C . ARG A 1 87 ? -7.770 -2.268 23.629 1.00 98.19 87 ARG A C 1
ATOM 693 O O . ARG A 1 87 ? -8.250 -1.813 22.593 1.00 98.19 87 ARG A O 1
ATOM 700 N N . ASP A 1 88 ? -6.598 -1.857 24.109 1.00 96.56 88 ASP A N 1
ATOM 701 C CA . ASP A 1 88 ? -5.778 -0.865 23.415 1.00 96.56 88 ASP A CA 1
ATOM 702 C C . ASP A 1 88 ? -5.228 -1.415 22.088 1.00 96.56 88 ASP A C 1
ATOM 704 O O . ASP A 1 88 ? -4.460 -2.378 22.056 1.00 96.56 88 ASP A O 1
ATOM 708 N N . VAL A 1 89 ? -5.602 -0.765 20.985 1.00 96.88 89 VAL A N 1
ATOM 709 C CA . VAL A 1 89 ? -5.165 -1.114 19.626 1.00 96.88 89 VAL A CA 1
ATOM 710 C C . VAL A 1 89 ? -3.841 -0.452 19.232 1.00 96.88 89 VAL A C 1
ATOM 712 O O . VAL A 1 89 ? -3.262 -0.819 18.205 1.00 96.88 89 VAL A O 1
ATOM 715 N N . SER A 1 90 ? -3.333 0.499 20.030 1.00 94.94 90 SER A N 1
ATOM 716 C CA . SER A 1 90 ? -2.139 1.299 19.715 1.00 94.94 90 SER A CA 1
ATOM 717 C C . SER A 1 90 ? -0.891 0.440 19.479 1.00 94.94 90 SER A C 1
ATOM 719 O O . SER A 1 90 ? -0.046 0.772 18.643 1.00 94.94 90 SER A O 1
ATOM 721 N N . VAL A 1 91 ? -0.820 -0.719 20.139 1.00 95.19 91 VAL A N 1
ATOM 722 C CA . VAL A 1 91 ? 0.275 -1.696 20.046 1.00 95.19 91 VAL A CA 1
ATOM 723 C C . VAL A 1 91 ? 0.436 -2.294 18.644 1.00 95.19 91 VAL A C 1
ATOM 725 O O . VAL A 1 91 ? 1.529 -2.726 18.267 1.00 95.19 91 VAL A O 1
ATOM 728 N N . HIS A 1 92 ? -0.633 -2.293 17.844 1.00 95.19 92 HIS A N 1
ATOM 729 C CA . HIS A 1 92 ? -0.643 -2.877 16.500 1.00 95.19 92 HIS A CA 1
ATOM 730 C C . HIS A 1 92 ? -0.318 -1.865 15.399 1.00 95.19 92 HIS A C 1
ATOM 732 O O . HIS A 1 92 ? 0.019 -2.272 14.278 1.00 95.19 92 HIS A O 1
ATOM 738 N N . LEU A 1 93 ? -0.381 -0.569 15.718 1.00 94.44 93 LEU A N 1
ATOM 739 C CA . LEU A 1 93 ? -0.208 0.523 14.764 1.00 94.44 93 LEU A CA 1
ATOM 740 C C . LEU A 1 93 ? 1.225 0.606 14.225 1.00 94.44 93 LEU A C 1
ATOM 742 O O . LEU A 1 93 ? 2.184 0.039 14.767 1.00 94.44 93 LEU A O 1
ATOM 746 N N . ALA A 1 94 ? 1.367 1.291 13.093 1.00 92.69 94 ALA A N 1
ATOM 747 C CA . ALA A 1 94 ? 2.659 1.559 12.488 1.00 92.69 94 ALA A CA 1
ATOM 748 C C . ALA A 1 94 ? 3.541 2.358 13.465 1.00 92.69 94 ALA A C 1
ATOM 750 O O . ALA A 1 94 ? 3.092 3.308 14.095 1.00 92.69 94 ALA A O 1
ATOM 751 N N . GLY A 1 95 ? 4.800 1.938 13.619 1.00 90.25 95 GLY A N 1
ATOM 752 C CA . GLY A 1 95 ? 5.749 2.543 14.564 1.00 90.25 95 GLY A CA 1
ATOM 753 C C . GLY A 1 95 ? 5.723 1.961 15.983 1.00 90.25 95 GLY A C 1
ATOM 754 O O . GLY A 1 95 ? 6.750 2.008 16.655 1.00 90.25 95 GLY A O 1
ATOM 755 N N . SER A 1 96 ? 4.623 1.332 16.411 1.00 88.56 96 SER A N 1
ATOM 756 C CA . SER A 1 96 ? 4.487 0.767 17.767 1.00 88.56 96 SER A CA 1
ATOM 757 C C . SER A 1 96 ? 5.100 -0.620 17.932 1.00 88.56 96 SER A C 1
ATOM 759 O O . SER A 1 96 ? 5.330 -1.074 19.051 1.00 88.56 96 SER A O 1
ATOM 761 N N . SER A 1 97 ? 5.368 -1.326 16.828 1.00 76.00 97 SER A N 1
ATOM 762 C CA . SER A 1 97 ? 6.004 -2.640 16.904 1.00 76.00 97 SER A CA 1
ATOM 763 C C . SER A 1 97 ? 7.370 -2.478 17.574 1.00 76.00 97 SER A C 1
ATOM 765 O O . SER A 1 97 ? 8.182 -1.710 17.053 1.00 76.00 97 SER A O 1
ATOM 767 N N . PRO A 1 98 ? 7.644 -3.168 18.702 1.00 65.75 98 PRO A N 1
ATOM 768 C CA . PRO A 1 98 ? 8.935 -3.085 19.361 1.00 65.75 98 PRO A CA 1
ATOM 769 C C . PRO A 1 98 ? 9.951 -3.508 18.320 1.00 65.75 98 PRO A C 1
ATOM 771 O O . PRO A 1 98 ? 9.957 -4.672 17.915 1.00 65.75 98 PRO A O 1
ATOM 774 N N . ASN A 1 99 ? 10.711 -2.538 17.803 1.00 56.75 99 ASN A N 1
ATOM 775 C CA . ASN A 1 99 ? 11.699 -2.757 16.762 1.00 56.75 99 ASN A CA 1
ATOM 776 C C . ASN A 1 99 ? 12.610 -3.868 17.274 1.00 56.75 99 ASN A C 1
ATOM 778 O O . ASN A 1 99 ? 13.501 -3.609 18.084 1.00 56.75 99 ASN A O 1
ATOM 782 N N . LYS A 1 100 ? 12.346 -5.118 16.860 1.00 52.38 100 LYS A N 1
ATOM 783 C CA . LYS A 1 100 ? 13.188 -6.267 17.174 1.00 52.38 100 LYS A CA 1
ATOM 784 C C . LYS A 1 100 ? 14.542 -5.873 16.645 1.00 52.38 100 LYS A C 1
ATOM 786 O O . LYS A 1 100 ? 14.696 -5.710 15.439 1.00 52.38 100 LYS A O 1
ATOM 791 N N . GLY A 1 101 ? 15.438 -5.583 17.583 1.00 46.94 101 GLY A N 1
ATOM 792 C CA . GLY A 1 101 ? 16.582 -4.728 17.360 1.00 46.94 101 GLY A CA 1
ATOM 793 C C . GLY A 1 101 ? 17.292 -5.057 16.061 1.00 46.94 101 GLY A C 1
ATOM 794 O O . GLY A 1 101 ? 18.127 -5.957 16.014 1.00 46.94 101 GLY A O 1
ATOM 795 N N . VAL A 1 102 ? 17.083 -4.216 15.047 1.00 48.09 102 VAL A N 1
ATOM 796 C CA . VAL A 1 102 ? 18.226 -3.800 14.254 1.00 48.09 102 VAL A CA 1
ATOM 797 C C . VAL A 1 102 ? 19.083 -3.082 15.279 1.00 48.09 102 VAL A C 1
ATOM 799 O O . VAL A 1 102 ? 18.864 -1.908 15.581 1.00 48.09 102 VAL A O 1
ATOM 802 N N . LYS A 1 103 ? 19.981 -3.838 15.926 1.00 48.34 103 LYS A N 1
ATOM 803 C CA . LYS A 1 103 ? 21.101 -3.269 16.657 1.00 48.34 103 LYS A CA 1
ATOM 804 C C . LYS A 1 103 ? 21.679 -2.291 15.655 1.00 48.34 103 LYS A C 1
ATOM 806 O O . LYS A 1 103 ? 22.292 -2.725 14.682 1.00 48.34 103 LYS A O 1
ATOM 811 N N . LYS A 1 104 ? 21.415 -0.990 15.825 1.00 49.50 104 LYS A N 1
ATOM 812 C CA . LYS A 1 104 ? 22.212 0.036 15.167 1.00 49.50 104 LYS A CA 1
ATOM 813 C C . LYS A 1 104 ? 23.618 -0.405 15.519 1.00 49.50 104 LYS A C 1
ATOM 815 O O . LYS A 1 104 ? 23.953 -0.389 16.705 1.00 49.50 104 LYS A O 1
ATOM 820 N N . MET A 1 105 ? 24.368 -0.938 14.550 1.00 49.84 105 MET A N 1
ATOM 821 C CA . MET A 1 105 ? 25.793 -1.147 14.726 1.00 49.84 105 MET A CA 1
ATOM 822 C C . MET A 1 105 ? 26.264 0.234 15.129 1.00 49.84 105 MET A C 1
ATOM 824 O O . MET A 1 105 ? 26.264 1.160 14.317 1.00 49.84 105 MET A O 1
ATOM 828 N N . ARG A 1 106 ? 26.491 0.413 16.435 1.00 46.91 106 ARG A N 1
ATOM 829 C CA . ARG A 1 106 ? 27.127 1.598 16.970 1.00 46.91 106 ARG A CA 1
ATOM 830 C C . ARG A 1 106 ? 28.398 1.662 16.150 1.00 46.91 106 ARG A C 1
ATOM 832 O O . ARG A 1 106 ? 29.244 0.785 16.302 1.00 46.91 106 ARG A O 1
ATOM 839 N N . LYS A 1 107 ? 28.483 2.635 15.237 1.00 51.31 107 LYS A N 1
ATOM 840 C CA . LYS A 1 107 ? 29.761 3.062 14.682 1.00 51.31 107 LYS A CA 1
ATOM 841 C C . LYS A 1 107 ? 30.655 3.208 15.900 1.00 51.31 107 LYS A C 1
ATOM 843 O O . LYS A 1 107 ? 30.367 4.020 16.781 1.00 51.31 107 LYS A O 1
ATOM 848 N N . THR A 1 108 ? 31.619 2.306 16.009 1.00 48.69 108 THR A N 1
ATOM 849 C CA . THR A 1 108 ? 32.662 2.341 17.018 1.00 48.69 108 THR A CA 1
ATOM 850 C C . THR A 1 108 ? 33.186 3.767 17.033 1.00 48.69 108 THR A C 1
ATOM 852 O O . THR A 1 108 ? 33.643 4.269 16.004 1.00 48.69 108 THR A O 1
ATOM 855 N N . LYS A 1 109 ? 33.006 4.456 18.167 1.00 53.88 109 LYS A N 1
ATOM 856 C CA . LYS A 1 109 ? 33.637 5.754 18.401 1.00 53.88 109 LYS A CA 1
ATOM 857 C C . LYS A 1 109 ? 35.135 5.587 18.111 1.00 53.88 109 LYS A C 1
ATOM 859 O O . LYS A 1 109 ? 35.693 4.581 18.552 1.00 53.88 109 LYS A O 1
ATOM 864 N N . PRO A 1 110 ? 35.785 6.530 17.414 1.00 52.56 110 PRO A N 1
ATOM 865 C CA . PRO A 1 110 ? 37.235 6.556 17.383 1.00 52.56 110 PRO A CA 1
ATOM 866 C C . PRO A 1 110 ? 37.740 6.673 18.825 1.00 52.56 110 PRO A C 1
ATOM 868 O O . PRO A 1 110 ? 37.245 7.480 19.615 1.00 52.56 110 PRO A O 1
ATOM 871 N N . THR A 1 111 ? 38.665 5.786 19.162 1.00 53.47 111 THR A N 1
ATOM 872 C CA . THR A 1 111 ? 39.359 5.686 20.441 1.00 53.47 111 THR A CA 1
ATOM 873 C C . THR A 1 111 ? 39.969 7.041 20.800 1.00 53.47 111 THR A C 1
ATOM 875 O O . THR A 1 111 ? 40.872 7.513 20.115 1.00 53.47 111 THR A O 1
ATOM 878 N N . ALA A 1 112 ? 39.469 7.677 21.860 1.00 60.72 112 ALA A N 1
ATOM 879 C CA . ALA A 1 112 ? 40.167 8.780 22.511 1.00 60.72 112 ALA A CA 1
ATOM 880 C C . ALA A 1 112 ? 41.225 8.202 23.476 1.00 60.72 112 ALA A C 1
ATOM 882 O O . ALA A 1 112 ? 40.982 7.140 24.059 1.00 60.72 112 ALA A O 1
ATOM 883 N N . PRO A 1 113 ? 42.388 8.858 23.639 1.00 61.28 113 PRO A N 1
ATOM 884 C CA . PRO A 1 113 ? 43.464 8.387 24.509 1.00 61.28 113 PRO A CA 1
ATOM 885 C C . PRO A 1 113 ? 43.064 8.436 25.998 1.00 61.28 113 PRO A C 1
ATOM 887 O O . PRO A 1 113 ? 42.139 9.166 26.368 1.00 61.28 113 PRO A O 1
ATOM 890 N N . PRO A 1 114 ? 43.740 7.652 26.859 1.00 58.06 114 PRO A N 1
ATOM 891 C CA . PRO A 1 114 ? 43.330 7.430 28.241 1.00 58.06 114 PRO A CA 1
ATOM 892 C C . PRO A 1 114 ? 43.463 8.712 29.071 1.00 58.06 114 PRO A C 1
ATOM 894 O O . PRO A 1 114 ? 44.543 9.296 29.151 1.00 58.06 114 PRO A O 1
ATOM 897 N N . GLN A 1 115 ? 42.371 9.129 29.715 1.00 55.78 115 GLN A N 1
ATOM 898 C CA . GLN A 1 115 ? 42.386 10.175 30.737 1.00 55.78 115 GLN A CA 1
ATOM 899 C C . GLN A 1 115 ? 42.291 9.569 32.143 1.00 55.78 115 GLN A C 1
ATOM 901 O O . GLN A 1 115 ? 41.570 8.603 32.388 1.00 55.78 115 GLN A O 1
ATOM 906 N N . GLN A 1 116 ? 43.096 10.157 33.023 1.00 67.56 116 GLN A N 1
ATOM 907 C CA . GLN A 1 116 ? 43.392 9.832 34.418 1.00 67.56 116 GLN A CA 1
ATOM 908 C C . GLN A 1 116 ? 42.195 9.999 35.385 1.00 67.56 116 GLN A C 1
ATOM 910 O O . GLN A 1 116 ? 41.171 10.568 35.005 1.00 67.56 116 GLN A O 1
ATOM 915 N N . PRO A 1 117 ? 42.296 9.492 36.635 1.00 61.59 117 PRO A N 1
ATOM 916 C CA . PRO A 1 117 ? 41.139 9.266 37.495 1.00 61.59 117 PRO A CA 1
ATOM 917 C C . PRO A 1 117 ? 40.564 10.527 38.164 1.00 61.59 117 PRO A C 1
ATOM 919 O O . PRO A 1 117 ? 41.275 11.351 38.732 1.00 61.59 117 PRO A O 1
ATOM 922 N N . VAL A 1 118 ? 39.232 10.588 38.095 1.00 49.06 118 VAL A N 1
ATOM 923 C CA . VAL A 1 118 ? 38.218 11.057 39.058 1.00 49.06 118 VAL A CA 1
ATOM 924 C C . VAL A 1 118 ? 38.673 12.015 40.173 1.00 49.06 118 VAL A C 1
ATOM 926 O O . VAL A 1 118 ? 39.297 11.611 41.151 1.00 49.06 118 VAL A O 1
ATOM 929 N N . LYS A 1 119 ? 38.174 13.257 40.113 1.00 56.38 119 LYS A N 1
ATOM 930 C CA . LYS A 1 119 ? 37.849 14.053 41.305 1.00 56.38 119 LYS A CA 1
ATOM 931 C C . LYS A 1 119 ? 36.332 14.200 41.399 1.00 56.38 119 LYS A C 1
ATOM 933 O O . LYS A 1 119 ? 35.691 14.624 40.441 1.00 56.38 119 LYS A O 1
ATOM 938 N N . GLN A 1 120 ? 35.793 13.808 42.553 1.00 58.78 120 GLN A N 1
ATOM 939 C CA . GLN A 1 120 ? 34.418 14.052 42.982 1.00 58.78 120 GLN A CA 1
ATOM 940 C C . GLN A 1 120 ? 34.106 15.548 42.896 1.00 58.78 120 GLN A C 1
ATOM 942 O O . GLN A 1 120 ? 34.889 16.365 43.382 1.00 58.78 120 GLN A O 1
ATOM 947 N N . PHE A 1 121 ? 32.958 15.896 42.319 1.00 50.59 121 PHE A N 1
ATOM 948 C CA . PHE A 1 121 ? 32.385 17.222 42.480 1.00 50.59 121 PHE A CA 1
ATOM 949 C C . PHE A 1 121 ? 30.904 17.124 42.825 1.00 50.59 121 PHE A C 1
ATOM 951 O O . PHE A 1 121 ? 30.196 16.218 42.393 1.00 50.59 121 PHE A O 1
ATOM 958 N N . VAL A 1 122 ? 30.549 18.053 43.696 1.00 54.84 122 VAL A N 1
ATOM 959 C CA . VAL A 1 122 ? 29.406 18.131 44.592 1.00 54.84 122 VAL A CA 1
ATOM 960 C C . VAL A 1 122 ? 28.116 18.489 43.854 1.00 54.84 122 VAL A C 1
ATOM 962 O O . VAL A 1 122 ? 28.116 19.268 42.905 1.00 54.84 122 VAL A O 1
ATOM 965 N N . GLU A 1 123 ? 27.031 17.897 44.344 1.00 60.56 123 GLU A N 1
ATOM 966 C CA . GLU A 1 123 ? 25.629 18.169 44.043 1.00 60.56 123 GLU A CA 1
ATOM 967 C C . GLU A 1 123 ? 25.281 19.636 44.338 1.00 60.56 123 GLU A C 1
ATOM 969 O O . GLU A 1 123 ? 25.499 20.119 45.449 1.00 60.56 123 GLU A O 1
ATOM 974 N N . GLN A 1 124 ? 24.757 20.357 43.344 1.00 53.31 124 GLN A N 1
ATOM 975 C CA . GLN A 1 124 ? 24.226 21.701 43.549 1.00 53.31 124 GLN A CA 1
ATOM 976 C C . GLN A 1 124 ? 22.903 21.866 42.798 1.00 53.31 124 GLN A C 1
ATOM 978 O O . GLN A 1 124 ? 22.857 21.879 41.567 1.00 53.31 124 GLN A O 1
ATOM 983 N N . ASP A 1 125 ? 21.844 21.970 43.598 1.00 60.34 125 ASP A N 1
ATOM 984 C CA . ASP A 1 125 ? 20.496 22.414 43.258 1.00 60.34 125 ASP A CA 1
ATOM 985 C C . ASP A 1 125 ? 20.503 23.658 42.358 1.00 60.34 125 ASP A C 1
ATOM 987 O O . ASP A 1 125 ? 21.169 24.655 42.658 1.00 60.34 125 ASP A O 1
ATOM 991 N N . GLN A 1 126 ? 19.690 23.642 41.297 1.00 55.28 126 GLN A N 1
ATOM 992 C CA . GLN A 1 126 ? 19.247 24.867 40.631 1.00 55.28 126 GLN A CA 1
ATOM 993 C C . GLN A 1 126 ? 17.732 24.864 40.376 1.00 55.28 126 GLN A C 1
ATOM 995 O O . GLN A 1 126 ? 17.180 23.850 39.945 1.00 55.28 126 GLN A O 1
ATOM 1000 N N . PRO A 1 127 ? 17.060 26.010 40.609 1.00 61.56 127 PRO A N 1
ATOM 1001 C CA . PRO A 1 127 ? 15.609 26.123 40.583 1.00 61.56 127 PRO A CA 1
ATOM 1002 C C . PRO A 1 127 ? 15.016 26.380 39.187 1.00 61.56 127 PRO A C 1
ATOM 1004 O O . PRO A 1 127 ? 15.672 26.874 38.269 1.00 61.56 127 PRO A O 1
ATOM 1007 N N . LEU A 1 128 ? 13.717 26.065 39.100 1.00 52.50 128 LEU A N 1
ATOM 1008 C CA . LEU A 1 128 ? 12.726 26.393 38.068 1.00 52.50 128 LEU A CA 1
ATOM 1009 C C . LEU A 1 128 ? 13.078 27.607 37.185 1.00 52.50 128 LEU A C 1
ATOM 1011 O O . LEU A 1 128 ? 13.065 28.752 37.641 1.00 52.50 128 LEU A O 1
ATOM 1015 N N . ARG A 1 129 ? 13.261 27.362 35.881 1.00 52.12 129 ARG A N 1
ATOM 1016 C CA . ARG A 1 129 ? 13.213 28.410 34.854 1.00 52.12 129 ARG A CA 1
ATOM 1017 C C . ARG A 1 129 ? 11.770 28.683 34.434 1.00 52.12 129 ARG A C 1
ATOM 1019 O O . ARG A 1 129 ? 11.031 27.774 34.065 1.00 52.12 129 ARG A O 1
ATOM 1026 N N . GLN A 1 130 ? 11.417 29.960 34.514 1.00 51.53 130 GLN A N 1
ATOM 1027 C CA . GLN A 1 130 ? 10.159 30.557 34.086 1.00 51.53 130 GLN A CA 1
ATOM 1028 C C . GLN A 1 130 ? 10.018 30.518 32.557 1.00 51.53 130 GLN A C 1
ATOM 1030 O O . GLN A 1 130 ? 11.007 30.552 31.826 1.00 51.53 130 GLN A O 1
ATOM 1035 N N . ALA A 1 131 ? 8.769 30.424 32.103 1.00 54.22 131 ALA A N 1
ATOM 1036 C CA . ALA A 1 131 ? 8.374 30.372 30.703 1.00 54.22 131 ALA A CA 1
ATOM 1037 C C . ALA A 1 131 ? 8.620 31.709 29.985 1.00 54.22 131 ALA A C 1
ATOM 1039 O O . ALA A 1 131 ? 8.238 32.764 30.491 1.00 54.22 131 ALA A O 1
ATOM 1040 N N . GLU A 1 132 ? 9.201 31.649 28.786 1.00 55.75 132 GLU A N 1
ATOM 1041 C CA . GLU A 1 132 ? 9.280 32.788 27.868 1.00 55.75 132 GLU A CA 1
ATOM 1042 C C . GLU A 1 132 ? 8.089 32.804 26.890 1.00 55.75 132 GLU A C 1
ATOM 1044 O O . GLU A 1 132 ? 7.628 31.741 26.458 1.00 55.75 132 GLU A O 1
ATOM 1049 N N . PRO A 1 133 ? 7.585 33.993 26.508 1.00 59.19 133 PRO A N 1
ATOM 1050 C CA . PRO A 1 133 ? 6.522 34.137 25.523 1.00 59.19 133 PRO A CA 1
ATOM 1051 C C . PRO A 1 133 ? 7.045 33.966 24.087 1.00 59.19 133 PRO A C 1
ATOM 1053 O O . PRO A 1 133 ? 7.988 34.625 23.651 1.00 59.19 133 PRO A O 1
ATOM 1056 N N . VAL A 1 134 ? 6.373 33.097 23.330 1.00 61.22 134 VAL A N 1
ATOM 1057 C CA . VAL A 1 134 ? 6.603 32.846 21.901 1.00 61.22 134 VAL A CA 1
ATOM 1058 C C . VAL A 1 134 ? 6.204 34.080 21.083 1.00 61.22 134 VAL A C 1
ATOM 1060 O O . VAL A 1 134 ? 5.030 34.444 21.021 1.00 61.22 134 VAL A O 1
ATOM 1063 N N . GLN A 1 135 ? 7.182 34.711 20.428 1.00 59.91 135 GLN A N 1
ATOM 1064 C CA . GLN A 1 135 ? 6.949 35.751 19.426 1.00 59.91 135 GLN A CA 1
ATOM 1065 C C . GLN A 1 135 ? 6.340 35.147 18.151 1.00 59.91 135 GLN A C 1
ATOM 1067 O O . GLN A 1 135 ? 6.908 34.257 17.520 1.00 59.91 135 GLN A O 1
ATOM 1072 N N . GLN A 1 136 ? 5.178 35.675 17.768 1.00 55.12 136 GLN A N 1
ATOM 1073 C CA . GLN A 1 136 ? 4.506 35.433 16.495 1.00 55.12 136 GLN A CA 1
ATOM 1074 C C . GLN A 1 136 ? 5.345 35.998 15.342 1.00 55.12 136 GLN A C 1
ATOM 1076 O O . GLN A 1 136 ? 5.429 37.211 15.155 1.00 55.12 136 GLN A O 1
ATOM 1081 N N . GLN A 1 137 ? 5.944 35.116 14.544 1.00 57.56 137 GLN A N 1
ATOM 1082 C CA . GLN A 1 137 ? 6.588 35.490 13.291 1.00 57.56 137 GLN A CA 1
ATOM 1083 C C . GLN A 1 137 ? 5.548 35.412 12.163 1.00 57.56 137 GLN A C 1
ATOM 1085 O O . GLN A 1 137 ? 5.153 34.330 11.731 1.00 57.56 137 GLN A O 1
ATOM 1090 N N . GLN A 1 138 ? 5.070 36.578 11.721 1.00 54.97 138 GLN A N 1
ATOM 1091 C CA . GLN A 1 138 ? 4.237 36.728 10.527 1.00 54.97 138 GLN A CA 1
ATOM 1092 C C . GLN A 1 138 ? 5.028 36.285 9.289 1.00 54.97 138 GLN A C 1
ATOM 1094 O O . GLN A 1 138 ? 6.022 36.911 8.922 1.00 54.97 138 GLN A O 1
ATOM 1099 N N . GLN A 1 139 ? 4.579 35.217 8.630 1.00 58.44 139 GLN A N 1
ATOM 1100 C CA . GLN A 1 139 ? 5.039 34.873 7.287 1.00 58.44 139 GLN A CA 1
ATOM 1101 C C . GLN A 1 139 ? 4.260 35.697 6.260 1.00 58.44 139 GLN A C 1
ATOM 1103 O O . GLN A 1 139 ? 3.044 35.567 6.125 1.00 58.44 139 GLN A O 1
ATOM 1108 N N . GLN A 1 140 ? 4.986 36.537 5.523 1.00 53.12 140 GLN A N 1
ATOM 1109 C 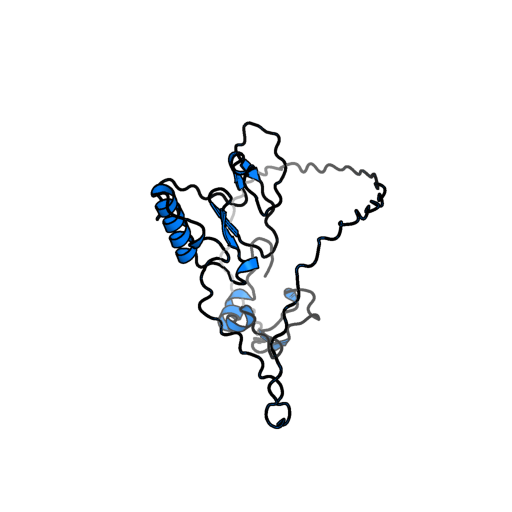CA . GLN A 1 140 ? 4.514 37.161 4.293 1.00 53.12 140 GLN A CA 1
ATOM 1110 C C . GLN A 1 140 ? 4.336 36.075 3.223 1.00 53.12 140 GLN A C 1
ATOM 1112 O O . GLN A 1 140 ? 5.310 35.489 2.752 1.00 53.12 140 GLN A O 1
ATOM 1117 N N . GLN A 1 141 ? 3.089 35.813 2.831 1.00 50.50 141 GLN A N 1
ATOM 1118 C CA . GLN A 1 141 ? 2.785 35.077 1.607 1.00 50.50 141 GLN A CA 1
ATOM 1119 C C . GLN A 1 141 ? 3.097 35.974 0.406 1.00 50.50 141 GLN A C 1
ATOM 1121 O O . GLN A 1 141 ? 2.394 36.951 0.148 1.00 50.50 141 GLN A O 1
ATOM 1126 N N . GLN A 1 142 ? 4.150 35.636 -0.339 1.00 57.84 142 GLN A N 1
ATOM 1127 C CA . GLN A 1 142 ? 4.333 36.133 -1.698 1.00 57.84 142 GLN A CA 1
ATOM 1128 C C . GLN A 1 142 ? 3.343 35.422 -2.621 1.00 57.84 142 GLN A C 1
ATOM 1130 O O . GLN A 1 142 ? 3.412 34.213 -2.835 1.00 57.84 142 GLN A O 1
ATOM 1135 N N . GLN A 1 143 ? 2.415 36.213 -3.151 1.00 56.28 143 GLN A N 1
ATOM 1136 C CA . GLN A 1 143 ? 1.530 35.861 -4.251 1.00 56.28 143 GLN A CA 1
ATOM 1137 C C . GLN A 1 143 ? 2.368 35.678 -5.523 1.00 56.28 143 GLN A C 1
ATOM 1139 O O . GLN A 1 143 ? 3.112 36.580 -5.908 1.00 56.28 143 GLN A O 1
ATOM 1144 N N . GLN A 1 144 ? 2.235 34.530 -6.188 1.00 56.22 144 GLN A N 1
ATOM 1145 C CA . GLN A 1 144 ? 2.634 34.396 -7.588 1.00 56.22 144 GLN A CA 1
ATOM 1146 C C . GLN A 1 144 ? 1.407 34.656 -8.472 1.00 56.22 144 GLN A C 1
ATOM 1148 O O . GLN A 1 144 ? 0.334 34.121 -8.180 1.00 56.22 144 GLN A O 1
ATOM 1153 N N . PRO A 1 145 ? 1.529 35.477 -9.528 1.00 54.22 145 PRO A N 1
ATOM 1154 C CA . PRO A 1 145 ? 0.423 35.751 -10.427 1.00 54.22 145 PRO A CA 1
ATOM 1155 C C . PRO A 1 145 ? 0.144 34.572 -11.361 1.00 54.22 145 PRO A C 1
ATOM 1157 O O . PRO A 1 145 ? 1.046 33.920 -11.888 1.00 54.22 145 PRO A O 1
ATOM 1160 N N . ALA A 1 146 ? -1.151 34.354 -11.567 1.00 46.28 146 ALA A N 1
ATOM 1161 C CA . ALA A 1 146 ? -1.730 33.442 -12.531 1.00 46.28 146 ALA A CA 1
ATOM 1162 C C . ALA A 1 146 ? -1.219 33.716 -13.954 1.00 46.28 146 ALA A C 1
ATOM 1164 O O . ALA A 1 146 ? -1.273 34.850 -14.432 1.00 46.28 146 ALA A O 1
ATOM 1165 N N . GLN A 1 147 ? -0.802 32.660 -14.653 1.00 54.84 147 GLN A N 1
ATOM 1166 C CA . GLN A 1 147 ? -0.721 32.668 -16.109 1.00 54.84 147 GLN A CA 1
ATOM 1167 C C . GLN A 1 147 ? -1.936 31.941 -16.680 1.00 54.84 147 GLN A C 1
ATOM 1169 O O . GLN A 1 147 ? -2.130 30.740 -16.493 1.00 54.84 147 GLN A O 1
ATOM 1174 N N . GLN A 1 148 ? -2.769 32.741 -17.336 1.00 52.47 148 GLN A N 1
ATOM 1175 C CA . GLN A 1 148 ? -3.903 32.355 -18.156 1.00 52.47 148 GLN A CA 1
ATOM 1176 C C . GLN A 1 148 ? -3.456 32.044 -19.596 1.00 52.47 148 GLN A C 1
ATOM 1178 O O . GLN A 1 148 ? -2.649 32.771 -20.165 1.00 52.47 148 GLN A O 1
ATOM 1183 N N . GLN A 1 149 ? -4.118 31.024 -20.154 1.00 49.44 149 GLN A N 1
ATOM 1184 C CA . GLN A 1 149 ? -4.625 30.898 -21.532 1.00 49.44 149 GLN A CA 1
ATOM 1185 C C . GLN A 1 149 ? -3.667 30.644 -22.708 1.00 49.44 149 GLN A C 1
ATOM 1187 O O . GLN A 1 149 ? -2.866 31.480 -23.109 1.00 49.44 149 GLN A O 1
ATOM 1192 N N . SER A 1 150 ? -3.897 29.512 -23.380 1.00 46.47 150 SER A N 1
ATOM 1193 C CA . SER A 1 150 ? -4.528 29.432 -24.722 1.00 46.47 150 SER A CA 1
ATOM 1194 C C . SER A 1 150 ? -4.763 27.941 -25.034 1.00 46.47 150 SER A C 1
ATOM 1196 O O . SER A 1 150 ? -3.864 27.123 -24.884 1.00 46.47 150 SER A O 1
ATOM 1198 N N . GLU A 1 151 ? -6.005 27.460 -25.140 1.00 51.91 151 GLU A N 1
ATOM 1199 C CA . GLU A 1 151 ? -6.815 27.413 -26.370 1.00 51.91 151 GLU A CA 1
ATOM 1200 C C . GLU A 1 151 ? -6.042 26.940 -27.608 1.00 51.91 151 GLU A C 1
ATOM 1202 O O . GLU A 1 151 ? -5.375 27.732 -28.264 1.00 51.91 151 GLU A O 1
ATOM 1207 N N . GLN A 1 152 ? -6.230 25.668 -27.980 1.00 44.69 152 GLN A N 1
ATOM 1208 C CA . GLN A 1 152 ? -6.521 25.317 -29.370 1.00 44.69 152 GLN A CA 1
ATOM 1209 C C . GLN A 1 152 ? -7.256 23.975 -29.485 1.00 44.69 152 GLN A C 1
ATOM 1211 O O . GLN A 1 152 ? -6.883 22.957 -28.907 1.00 44.69 152 GLN A O 1
ATOM 1216 N N . GLN A 1 153 ? -8.360 24.063 -30.220 1.00 49.31 153 GLN A N 1
ATOM 1217 C CA . GLN A 1 153 ? -9.289 23.026 -30.646 1.00 49.31 153 GLN A CA 1
ATOM 1218 C C . GLN A 1 153 ? -8.703 22.213 -31.811 1.00 49.31 153 GLN A C 1
ATOM 1220 O O . GLN A 1 153 ? -8.039 22.799 -32.660 1.00 49.31 153 GLN A O 1
ATOM 1225 N N . GLN A 1 154 ? -9.045 20.922 -31.887 1.00 47.56 154 GLN A N 1
ATOM 1226 C CA . GLN A 1 154 ? -9.362 20.129 -33.100 1.00 47.56 154 GLN A CA 1
ATOM 1227 C C . GLN A 1 154 ? -9.524 18.671 -32.631 1.00 47.56 154 GLN A C 1
ATOM 1229 O O . GLN A 1 154 ? -8.578 18.073 -32.135 1.00 47.56 154 GLN A O 1
ATOM 1234 N N . GLN A 1 155 ? -10.738 18.141 -32.446 1.00 44.34 155 GLN A N 1
ATOM 1235 C CA . GLN A 1 155 ? -11.627 17.592 -33.482 1.00 44.34 155 GLN A CA 1
ATOM 1236 C C . GLN A 1 155 ? -10.874 16.787 -34.543 1.00 44.34 155 GLN A C 1
ATOM 1238 O O . GLN A 1 155 ? -10.430 17.344 -35.538 1.00 44.34 155 GLN A O 1
ATOM 1243 N N . ASP A 1 156 ? -10.802 15.473 -34.329 1.00 40.88 156 ASP A N 1
ATOM 1244 C CA . ASP A 1 156 ? -10.634 14.500 -35.404 1.00 40.88 156 ASP A CA 1
ATOM 1245 C C . ASP A 1 156 ? -11.597 13.335 -35.135 1.00 40.88 156 ASP A C 1
ATOM 1247 O O . ASP A 1 156 ? -11.328 12.408 -34.366 1.00 40.88 156 ASP A O 1
ATOM 1251 N N . GLU A 1 157 ? -12.792 13.444 -35.716 1.00 50.66 157 GLU A N 1
ATOM 1252 C CA . GLU A 1 157 ? -13.694 12.313 -35.880 1.00 50.66 157 GLU A CA 1
ATOM 1253 C C . GLU A 1 157 ? -13.147 11.444 -37.013 1.00 50.66 157 GLU A C 1
ATOM 1255 O O . GLU A 1 157 ? -13.128 11.853 -38.173 1.00 50.66 157 GLU A O 1
ATOM 1260 N N . THR A 1 158 ? -12.716 10.223 -36.697 1.00 50.16 158 THR A N 1
ATOM 1261 C CA . THR A 1 158 ? -12.454 9.214 -37.728 1.00 50.16 158 THR A CA 1
ATOM 1262 C C . THR A 1 158 ? -13.670 8.294 -37.867 1.00 50.16 158 THR A C 1
ATOM 1264 O O . THR A 1 158 ? -14.109 7.688 -36.886 1.00 50.16 158 THR A O 1
ATOM 1267 N N . PRO A 1 159 ? -14.246 8.161 -39.076 1.00 57.62 159 PRO A N 1
ATOM 1268 C CA . PRO A 1 159 ? -15.380 7.284 -39.312 1.00 57.62 159 PRO A CA 1
ATOM 1269 C C . PRO A 1 159 ? -14.955 5.812 -39.351 1.00 57.62 159 PRO A C 1
ATOM 1271 O O . PRO A 1 159 ? -14.044 5.405 -40.075 1.00 57.62 159 PRO A O 1
ATOM 1274 N N . ILE A 1 160 ? -15.697 4.994 -38.606 1.00 48.69 160 ILE A N 1
ATOM 1275 C CA . ILE A 1 160 ? -15.674 3.532 -38.644 1.00 48.69 160 ILE A CA 1
ATOM 1276 C C . ILE A 1 160 ? -16.183 3.073 -40.021 1.00 48.69 160 ILE A C 1
ATOM 1278 O O . ILE A 1 160 ? -17.387 3.045 -40.277 1.00 48.69 160 ILE A O 1
ATOM 1282 N N . MET A 1 161 ? -15.276 2.685 -40.922 1.00 50.97 161 MET A N 1
ATOM 1283 C CA . MET A 1 161 ? -15.645 1.946 -42.132 1.00 50.97 161 MET A CA 1
ATOM 1284 C C . MET A 1 161 ? -15.773 0.450 -41.827 1.00 50.97 161 MET A C 1
ATOM 1286 O O . MET A 1 161 ? -14.784 -0.276 -41.733 1.00 50.97 161 MET A O 1
ATOM 1290 N N . LEU A 1 162 ? -17.018 -0.028 -41.764 1.00 52.88 162 LEU A N 1
ATOM 1291 C CA . LEU A 1 162 ? -17.351 -1.431 -42.007 1.00 52.88 162 LEU A CA 1
ATOM 1292 C C . LEU A 1 162 ? -16.951 -1.803 -43.446 1.00 52.88 162 LEU A C 1
ATOM 1294 O O . LEU A 1 162 ? -17.561 -1.327 -44.402 1.00 52.88 162 LEU A O 1
ATOM 1298 N N . LYS A 1 163 ? -16.010 -2.735 -43.612 1.00 56.09 163 LYS A N 1
ATOM 1299 C CA . LYS A 1 163 ? -15.879 -3.517 -44.850 1.00 56.09 163 LYS A CA 1
ATOM 1300 C C . LYS A 1 163 ? -16.273 -4.966 -44.585 1.00 56.09 163 LYS A C 1
ATOM 1302 O O . LYS A 1 163 ? -15.480 -5.774 -44.114 1.00 56.09 163 LYS A O 1
ATOM 1307 N N . LYS A 1 164 ? -17.526 -5.284 -44.926 1.00 52.97 164 LYS A N 1
ATOM 1308 C CA . LYS A 1 164 ? -17.940 -6.640 -45.305 1.00 52.97 164 LYS A CA 1
ATOM 1309 C C . LYS A 1 164 ? -17.282 -6.962 -46.647 1.00 52.97 164 LYS A C 1
ATOM 1311 O O . LYS A 1 164 ? -17.415 -6.192 -47.592 1.00 52.97 164 LYS A O 1
ATOM 1316 N N . GLY A 1 165 ? -16.594 -8.093 -46.725 1.00 47.69 165 GLY A N 1
ATOM 1317 C CA . GLY A 1 165 ? -15.945 -8.546 -47.949 1.00 47.69 165 GLY A CA 1
ATOM 1318 C C . GLY A 1 165 ? -15.453 -9.975 -47.807 1.00 47.69 165 GLY A C 1
ATOM 1319 O O . GLY A 1 165 ? -14.267 -10.214 -47.622 1.00 47.69 165 GLY A O 1
ATOM 1320 N N . THR A 1 166 ? -16.384 -10.921 -47.866 1.00 49.03 166 THR A N 1
ATOM 1321 C CA . THR A 1 166 ? -16.099 -12.338 -48.075 1.00 49.03 166 THR A CA 1
ATOM 1322 C C . THR A 1 166 ? -15.462 -12.498 -49.455 1.00 49.03 166 THR A C 1
ATOM 1324 O O . THR A 1 166 ? -16.133 -12.289 -50.463 1.00 49.03 166 THR A O 1
ATOM 1327 N N . PHE A 1 167 ? -14.182 -12.865 -49.515 1.00 49.75 167 PHE A N 1
ATOM 1328 C CA . PHE A 1 167 ? -13.534 -13.295 -50.753 1.00 49.75 167 PHE A CA 1
ATOM 1329 C C . PHE A 1 167 ? -12.914 -14.676 -50.542 1.00 49.75 167 PHE A C 1
ATOM 1331 O O . PHE A 1 167 ? -11.975 -14.855 -49.771 1.00 49.75 167 PHE A O 1
ATOM 1338 N N . ILE A 1 168 ? -13.507 -15.661 -51.213 1.00 55.16 168 ILE A N 1
ATOM 1339 C CA . ILE A 1 168 ? -13.000 -17.021 -51.372 1.00 55.16 168 ILE A CA 1
ATOM 1340 C C . ILE A 1 168 ? -12.227 -17.054 -52.690 1.00 55.16 168 ILE A C 1
ATOM 1342 O O . ILE A 1 168 ? -12.775 -16.597 -53.691 1.00 55.16 168 ILE A O 1
ATOM 1346 N N . GLN A 1 169 ? -11.019 -17.636 -52.670 1.00 55.06 169 GLN A N 1
ATOM 1347 C CA . GLN A 1 169 ? -10.376 -18.510 -53.684 1.00 55.06 169 GLN A CA 1
ATOM 1348 C C . GLN A 1 169 ? -8.833 -18.367 -53.642 1.00 55.06 169 GLN A C 1
ATOM 1350 O O . GLN A 1 169 ? -8.332 -17.373 -53.126 1.00 55.06 169 GLN A O 1
ATOM 1355 N N . PRO A 1 170 ? -8.048 -19.274 -54.257 1.00 52.84 170 PRO A N 1
ATOM 1356 C CA . PRO A 1 170 ? -7.956 -20.717 -54.039 1.00 52.84 170 PRO A CA 1
ATOM 1357 C C . PRO A 1 170 ? -6.505 -21.132 -53.675 1.00 52.84 170 PRO A C 1
ATOM 1359 O O . PRO A 1 170 ? -5.560 -20.358 -53.803 1.00 52.84 170 PRO A O 1
ATOM 1362 N N . LYS A 1 171 ? -6.311 -22.386 -53.243 1.00 47.56 171 LYS A N 1
ATOM 1363 C CA . LYS A 1 171 ? -4.985 -23.023 -53.098 1.00 47.56 171 LYS A CA 1
ATOM 1364 C C . LYS A 1 171 ? -4.211 -23.015 -54.428 1.00 47.56 171 LYS A C 1
ATOM 1366 O O . LYS A 1 171 ? -4.753 -23.516 -55.412 1.00 47.56 171 LYS A O 1
ATOM 1371 N N . PRO A 1 172 ? -2.910 -22.685 -54.417 1.00 54.59 172 PRO A N 1
ATOM 1372 C CA . PRO A 1 172 ? -1.941 -23.298 -55.309 1.00 54.59 172 PRO A CA 1
ATOM 1373 C C . PRO A 1 172 ? -1.081 -24.310 -54.541 1.00 54.59 172 PRO A C 1
ATOM 1375 O O . PRO A 1 172 ? -0.421 -24.000 -53.549 1.00 54.59 172 PRO A O 1
ATOM 1378 N N . GLN A 1 173 ? -1.127 -25.552 -55.015 1.00 49.31 173 GLN A N 1
ATOM 1379 C CA . GLN A 1 173 ? -0.189 -26.610 -54.675 1.00 49.31 173 GLN A CA 1
ATOM 1380 C C . GLN A 1 173 ? 1.187 -26.332 -55.309 1.00 49.31 173 GLN A C 1
ATOM 1382 O O . GLN A 1 173 ? 1.267 -25.986 -56.480 1.00 49.31 173 GLN A O 1
ATOM 1387 N N . VAL A 1 174 ? 2.227 -26.546 -54.495 1.00 59.94 174 VAL A N 1
ATOM 1388 C CA . VAL A 1 174 ? 3.530 -27.167 -54.808 1.00 59.94 174 VAL A CA 1
ATOM 1389 C C . VAL A 1 174 ? 4.317 -26.628 -56.010 1.00 59.94 174 VAL A C 1
ATOM 1391 O O . VAL A 1 174 ? 4.035 -27.023 -57.131 1.00 59.94 174 VAL A O 1
ATOM 1394 N N . VAL A 1 175 ? 5.426 -25.915 -55.747 1.00 52.78 175 VAL A N 1
ATOM 1395 C CA . VAL A 1 175 ? 6.725 -26.176 -56.409 1.00 52.78 175 VAL A CA 1
ATOM 1396 C C . VAL A 1 175 ? 7.878 -25.808 -55.458 1.00 52.78 175 VAL A C 1
ATOM 1398 O O . VAL A 1 175 ? 8.075 -24.645 -55.109 1.00 52.78 175 VAL A O 1
ATOM 1401 N N . GLU A 1 176 ? 8.651 -26.814 -55.050 1.00 58.28 176 GLU A N 1
ATOM 1402 C CA . GLU A 1 176 ? 9.981 -26.672 -54.452 1.00 58.28 176 GLU A CA 1
ATOM 1403 C C . GLU A 1 176 ? 10.968 -26.035 -55.441 1.00 58.28 176 GLU A C 1
ATOM 1405 O O . GLU A 1 176 ? 11.098 -26.502 -56.573 1.00 58.28 176 GLU A O 1
ATOM 1410 N N . LYS A 1 177 ? 11.762 -25.052 -54.993 1.00 51.25 177 LYS A N 1
ATOM 1411 C CA . LYS A 1 177 ? 13.147 -24.899 -55.473 1.00 51.25 177 LYS A CA 1
ATOM 1412 C C . LYS A 1 177 ? 13.992 -24.018 -54.550 1.00 51.25 177 LYS A C 1
ATOM 1414 O O . LYS A 1 177 ? 13.928 -22.795 -54.579 1.00 51.25 177 LYS A O 1
ATOM 1419 N N . MET A 1 178 ? 14.786 -24.705 -53.731 1.00 52.81 178 MET A N 1
ATOM 1420 C CA . MET A 1 178 ? 16.175 -24.396 -53.375 1.00 52.81 178 MET A CA 1
ATOM 1421 C C . MET A 1 178 ? 16.600 -22.916 -53.447 1.00 52.81 178 MET A C 1
ATOM 1423 O O . MET A 1 178 ? 17.114 -22.443 -54.458 1.00 52.81 178 MET A O 1
ATOM 1427 N N . LYS A 1 179 ? 16.511 -22.230 -52.304 1.00 49.84 179 LYS A N 1
ATOM 1428 C CA . LYS A 1 179 ? 17.456 -21.176 -51.905 1.00 49.84 179 LYS A CA 1
ATOM 1429 C C . LYS A 1 179 ? 17.893 -21.432 -50.464 1.00 49.84 179 LYS A C 1
ATOM 1431 O O . LYS A 1 179 ? 17.527 -20.719 -49.537 1.00 49.84 179 LYS A O 1
ATOM 1436 N N . SER A 1 180 ? 18.694 -22.477 -50.284 1.00 46.50 180 SER A N 1
ATOM 1437 C CA . SER A 1 180 ? 19.594 -22.603 -49.139 1.00 46.50 180 SER A CA 1
ATOM 1438 C C . SER A 1 180 ? 20.729 -21.588 -49.315 1.00 46.50 180 SER A C 1
ATOM 1440 O O . SER A 1 180 ? 21.839 -21.935 -49.713 1.00 46.50 180 SER A O 1
ATOM 1442 N N . MET A 1 181 ? 20.429 -20.305 -49.095 1.00 47.03 181 MET A N 1
ATOM 1443 C CA . MET A 1 181 ? 21.471 -19.335 -48.780 1.00 47.03 181 MET A CA 1
ATOM 1444 C C . MET A 1 181 ? 21.884 -19.609 -47.341 1.00 47.03 181 MET A C 1
ATOM 1446 O O . MET A 1 181 ? 21.089 -19.465 -46.415 1.00 47.03 181 MET A O 1
ATOM 1450 N N . THR A 1 182 ? 23.122 -20.056 -47.197 1.00 47.09 182 THR A N 1
ATOM 1451 C CA . THR A 1 182 ? 23.911 -20.105 -45.972 1.00 47.09 182 THR A CA 1
ATOM 1452 C C . THR A 1 182 ? 23.753 -18.801 -45.187 1.00 47.09 182 THR A C 1
ATOM 1454 O O . THR A 1 182 ? 24.465 -17.826 -45.416 1.00 47.09 182 THR A O 1
ATOM 1457 N N . LYS A 1 183 ? 22.781 -18.770 -44.271 1.00 55.25 183 LYS A N 1
ATOM 1458 C CA . LYS A 1 183 ? 22.747 -17.823 -43.160 1.00 55.25 183 LYS A CA 1
ATOM 1459 C C . LYS A 1 183 ? 23.835 -18.322 -42.218 1.00 55.25 183 LYS A C 1
ATOM 1461 O O . LYS A 1 183 ? 23.586 -19.225 -41.428 1.00 55.25 183 LYS A O 1
ATOM 1466 N N . GLU A 1 184 ? 25.058 -17.827 -42.390 1.00 55.59 184 GLU A N 1
ATOM 1467 C CA . GLU A 1 184 ? 26.080 -17.977 -41.359 1.00 55.59 184 GLU A CA 1
ATOM 1468 C C . GLU A 1 184 ? 25.479 -17.412 -40.074 1.00 55.59 184 GLU A C 1
ATOM 1470 O O . GLU A 1 184 ? 25.187 -16.219 -39.953 1.00 55.59 184 GLU A O 1
ATOM 1475 N N . THR A 1 185 ? 25.151 -18.321 -39.166 1.00 56.28 185 THR A N 1
ATOM 1476 C CA . THR A 1 185 ? 24.585 -18.036 -37.864 1.00 56.28 185 THR A CA 1
ATOM 1477 C C . THR A 1 185 ? 25.620 -17.214 -37.114 1.00 56.28 185 THR A C 1
ATOM 1479 O O . THR A 1 185 ? 26.642 -17.723 -36.661 1.00 56.28 185 THR A O 1
ATOM 1482 N N . ASN A 1 186 ? 25.372 -15.908 -37.018 1.00 57.47 186 ASN A N 1
ATOM 1483 C CA . ASN A 1 186 ? 26.181 -14.949 -36.270 1.00 57.47 186 ASN A CA 1
ATOM 1484 C C . ASN A 1 186 ? 25.959 -15.146 -34.753 1.00 57.47 186 ASN A C 1
ATOM 1486 O O . ASN A 1 186 ? 25.648 -14.217 -34.015 1.00 57.47 186 ASN A O 1
ATOM 1490 N N . GLU A 1 187 ? 26.043 -16.399 -34.294 1.00 65.56 187 GLU A N 1
ATOM 1491 C CA . GLU A 1 187 ? 25.580 -16.897 -32.991 1.00 65.56 187 GLU A CA 1
ATOM 1492 C C . GLU A 1 187 ? 26.417 -16.411 -31.803 1.00 65.56 187 GLU A C 1
ATOM 1494 O O . GLU A 1 187 ? 26.085 -16.694 -30.655 1.00 65.56 187 GLU A O 1
ATOM 1499 N N . ASN A 1 188 ? 27.482 -15.647 -32.046 1.00 75.31 188 ASN A N 1
ATOM 1500 C CA . ASN A 1 188 ? 28.377 -15.181 -30.991 1.00 75.31 188 ASN A CA 1
ATOM 1501 C C . ASN A 1 188 ? 28.698 -13.688 -31.058 1.00 75.31 188 ASN A C 1
ATOM 1503 O O . ASN A 1 188 ? 29.686 -13.255 -30.462 1.00 75.31 188 ASN A O 1
ATOM 1507 N N . LYS A 1 189 ? 27.875 -12.869 -31.725 1.00 91.19 189 LYS A N 1
ATOM 1508 C CA . LYS A 1 189 ? 28.027 -11.424 -31.561 1.00 91.19 189 LYS A CA 1
ATOM 1509 C C . LYS A 1 189 ? 27.545 -11.030 -30.164 1.00 91.19 189 LYS A C 1
ATOM 1511 O O . LYS A 1 189 ? 26.371 -11.171 -29.834 1.00 91.19 189 LYS A O 1
ATOM 1516 N N . ILE A 1 190 ? 28.476 -10.579 -29.332 1.00 93.25 190 ILE A N 1
ATOM 1517 C CA . ILE A 1 190 ? 28.193 -10.028 -28.007 1.00 93.25 190 ILE A CA 1
ATOM 1518 C C . ILE A 1 190 ? 28.074 -8.511 -28.158 1.00 93.25 190 ILE A C 1
ATOM 1520 O O . ILE A 1 190 ? 28.991 -7.868 -28.673 1.00 93.25 190 ILE A O 1
ATOM 1524 N N . VAL A 1 191 ? 26.950 -7.940 -27.726 1.00 96.06 191 VAL A N 1
ATOM 1525 C CA . VAL A 1 191 ? 26.661 -6.503 -27.841 1.00 96.06 191 VAL A CA 1
ATOM 1526 C C . VAL A 1 191 ? 26.610 -5.896 -26.449 1.00 96.06 191 VAL A C 1
ATOM 1528 O O . VAL A 1 191 ? 25.805 -6.301 -25.617 1.00 96.06 191 VAL A O 1
ATOM 1531 N N . LYS A 1 192 ? 27.461 -4.907 -26.172 1.00 96.44 192 LYS A N 1
ATOM 1532 C CA . LYS A 1 192 ? 27.459 -4.227 -24.871 1.00 96.44 192 LYS A CA 1
ATOM 1533 C C . LYS A 1 192 ? 26.226 -3.345 -24.750 1.00 96.44 192 LYS A C 1
ATOM 1535 O O . LYS A 1 192 ? 26.005 -2.491 -25.598 1.00 96.44 192 LYS A O 1
ATOM 1540 N N . VAL A 1 193 ? 25.454 -3.496 -23.679 1.00 96.06 193 VAL A N 1
ATOM 1541 C CA . VAL A 1 193 ? 24.293 -2.625 -23.445 1.00 96.06 193 VAL A CA 1
ATOM 1542 C C . VAL A 1 193 ? 24.724 -1.303 -22.806 1.00 96.06 193 VAL A C 1
ATOM 1544 O O . VAL A 1 193 ? 25.583 -1.272 -21.923 1.00 96.06 193 VAL A O 1
ATOM 1547 N N . GLY A 1 194 ? 24.135 -0.188 -23.243 1.00 94.44 194 GLY A N 1
ATOM 1548 C CA . GLY A 1 194 ? 24.425 1.137 -22.693 1.00 94.44 194 GLY A CA 1
ATOM 1549 C C . GLY A 1 194 ? 23.698 2.270 -23.416 1.00 94.44 194 GLY A C 1
ATOM 1550 O O . GLY A 1 194 ? 22.883 2.035 -24.300 1.00 94.44 194 GLY A O 1
ATOM 1551 N N . SER A 1 195 ? 24.030 3.515 -23.066 1.00 95.62 195 SER A N 1
ATOM 1552 C CA . SER A 1 195 ? 23.401 4.742 -23.593 1.00 95.62 195 SER A CA 1
ATOM 1553 C C . SER A 1 195 ? 23.652 5.026 -25.080 1.00 95.62 195 SER A C 1
ATOM 1555 O O . SER A 1 195 ? 23.112 5.986 -25.619 1.00 95.62 195 SER A O 1
ATOM 1557 N N . HIS A 1 196 ? 24.493 4.230 -25.737 1.00 94.31 196 HIS A N 1
ATOM 1558 C CA . HIS A 1 196 ? 24.791 4.356 -27.162 1.00 94.31 196 HIS A CA 1
ATOM 1559 C C . HIS A 1 196 ? 23.734 3.681 -28.051 1.00 94.31 196 HIS A C 1
ATOM 1561 O O . HIS A 1 196 ? 23.675 3.981 -29.241 1.00 94.31 196 HIS A O 1
ATOM 1567 N N . LEU A 1 197 ? 22.905 2.799 -27.482 1.00 95.00 197 LEU A N 1
ATOM 1568 C CA . LEU A 1 197 ? 21.772 2.181 -28.167 1.00 95.00 197 LEU A CA 1
ATOM 1569 C C . LEU A 1 197 ? 20.582 3.142 -28.101 1.00 95.00 197 LEU A C 1
ATOM 1571 O O . LEU A 1 197 ? 20.208 3.595 -27.017 1.00 95.00 197 LEU A O 1
ATOM 1575 N N . LYS A 1 198 ? 20.002 3.480 -29.254 1.00 95.06 198 LYS A N 1
ATOM 1576 C CA . LYS A 1 198 ? 18.854 4.396 -29.342 1.00 95.06 198 LYS A CA 1
ATOM 1577 C C . LYS A 1 198 ? 17.535 3.640 -29.246 1.00 95.06 198 LYS A C 1
ATOM 1579 O O . LYS A 1 198 ? 16.541 4.205 -28.799 1.00 95.06 198 LYS A O 1
ATOM 1584 N N . SER A 1 199 ? 17.532 2.381 -29.673 1.00 92.75 199 SER A N 1
ATOM 1585 C CA . SER A 1 199 ? 16.353 1.522 -29.712 1.00 92.75 199 SER A CA 1
ATOM 1586 C C . SER A 1 199 ? 16.707 0.070 -29.387 1.00 92.75 199 SER A C 1
ATOM 1588 O O . SER A 1 199 ? 17.872 -0.326 -29.451 1.00 92.75 199 SER A O 1
ATOM 1590 N N . SER A 1 200 ? 15.702 -0.743 -29.050 1.00 90.06 200 SER A N 1
ATOM 1591 C CA . SER A 1 200 ? 15.882 -2.191 -28.867 1.00 90.06 200 SER A CA 1
ATOM 1592 C C . SER A 1 200 ? 16.264 -2.910 -30.164 1.00 90.06 200 SER A C 1
ATOM 1594 O O . SER A 1 200 ? 16.831 -3.998 -30.108 1.00 90.06 200 SER A O 1
ATOM 1596 N N . ASP A 1 201 ? 16.020 -2.298 -31.326 1.00 91.62 201 ASP A N 1
ATOM 1597 C CA . ASP A 1 201 ? 16.411 -2.839 -32.628 1.00 91.62 201 ASP A CA 1
ATOM 1598 C C . ASP A 1 201 ? 17.922 -2.775 -32.892 1.00 91.62 201 ASP A C 1
ATOM 1600 O O . ASP A 1 201 ? 18.416 -3.531 -33.727 1.00 91.62 201 ASP A O 1
ATOM 1604 N N . ASP A 1 202 ? 18.665 -1.945 -32.150 1.00 93.12 202 ASP A N 1
ATOM 1605 C CA . ASP A 1 202 ? 20.129 -1.860 -32.244 1.00 93.12 202 ASP A CA 1
ATOM 1606 C C . ASP A 1 202 ? 20.834 -3.084 -31.610 1.00 93.12 202 ASP A C 1
ATOM 1608 O O . ASP A 1 202 ? 22.053 -3.233 -31.713 1.00 93.12 202 ASP A O 1
ATOM 1612 N N . LEU A 1 203 ? 20.083 -3.969 -30.940 1.00 93.06 203 LEU A N 1
ATOM 1613 C CA . LEU A 1 203 ? 20.594 -5.211 -30.363 1.00 93.06 203 LEU A CA 1
ATOM 1614 C C . LEU A 1 203 ? 20.633 -6.317 -31.422 1.00 93.06 203 LEU A C 1
ATOM 1616 O O . LEU A 1 203 ? 19.668 -7.054 -31.621 1.00 93.06 203 LEU A O 1
ATOM 1620 N N . ASP A 1 204 ? 21.782 -6.454 -32.079 1.00 92.06 204 ASP A N 1
ATOM 1621 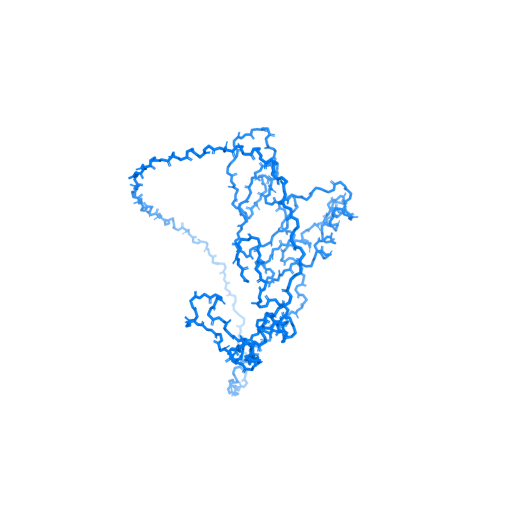C CA . ASP A 1 204 ? 22.018 -7.473 -33.107 1.00 92.06 204 ASP A CA 1
ATOM 1622 C C . ASP A 1 204 ? 22.725 -8.739 -32.592 1.00 92.06 204 ASP A C 1
ATOM 1624 O O . ASP A 1 204 ? 23.144 -9.592 -33.376 1.00 92.06 204 ASP A O 1
ATOM 1628 N N . GLY A 1 205 ? 22.837 -8.883 -31.271 1.00 93.88 205 GLY A N 1
ATOM 1629 C CA . GLY A 1 205 ? 23.504 -10.004 -30.625 1.00 93.88 205 GLY A CA 1
ATOM 1630 C C . GLY A 1 205 ? 23.199 -10.098 -29.134 1.00 93.88 205 GLY A C 1
ATOM 1631 O O . GLY A 1 205 ? 22.439 -9.299 -28.585 1.00 93.88 205 GLY A O 1
ATOM 1632 N N . PHE A 1 206 ? 23.794 -11.091 -28.470 1.00 95.62 206 PHE A N 1
ATOM 1633 C CA . PHE A 1 206 ? 23.516 -11.357 -27.061 1.00 95.62 206 PHE A CA 1
ATOM 1634 C C . PHE A 1 206 ? 24.002 -10.185 -26.186 1.00 95.62 206 PHE A C 1
ATOM 1636 O O . PHE A 1 206 ? 25.176 -9.804 -26.284 1.00 95.62 206 PHE A O 1
ATOM 1643 N N . PRO A 1 207 ? 23.140 -9.612 -25.328 1.00 96.44 207 PRO A N 1
ATOM 1644 C CA . PRO A 1 207 ? 23.485 -8.428 -24.554 1.00 96.44 207 PRO A CA 1
ATOM 1645 C C . PRO A 1 207 ? 24.494 -8.736 -23.437 1.00 96.44 207 PRO A C 1
ATOM 1647 O O . PRO A 1 207 ? 24.264 -9.587 -22.578 1.00 96.44 207 PRO A O 1
ATOM 1650 N N . GLU A 1 208 ? 25.596 -7.988 -23.403 1.00 96.75 208 GLU A N 1
ATOM 1651 C CA . GLU A 1 208 ? 26.579 -7.981 -22.317 1.00 96.75 208 GLU A CA 1
ATOM 1652 C C . GLU A 1 208 ? 26.362 -6.761 -21.422 1.00 96.75 208 GLU A C 1
ATOM 1654 O O . GLU A 1 208 ? 26.520 -5.609 -21.838 1.00 96.75 208 GLU A O 1
ATOM 1659 N N . PHE A 1 209 ? 25.999 -7.025 -20.168 1.00 96.62 209 PHE A N 1
ATOM 1660 C CA . PHE A 1 209 ? 25.798 -5.998 -19.154 1.00 96.62 209 PHE A CA 1
ATOM 1661 C C . PHE A 1 209 ? 27.140 -5.534 -18.571 1.00 96.62 209 PHE A C 1
ATOM 1663 O O . PHE A 1 209 ? 28.026 -6.360 -18.340 1.00 96.62 209 PHE A O 1
ATOM 1670 N N . PRO A 1 210 ? 27.309 -4.232 -18.278 1.00 95.94 210 PRO A N 1
ATOM 1671 C CA . PRO A 1 210 ? 28.529 -3.734 -17.655 1.00 95.94 210 PRO A CA 1
ATOM 1672 C C . PRO A 1 210 ? 28.744 -4.374 -16.276 1.00 95.94 210 PRO A C 1
ATOM 1674 O O . PRO A 1 210 ? 27.789 -4.667 -15.544 1.00 95.94 210 PRO A O 1
ATOM 1677 N N . ALA A 1 211 ? 30.013 -4.572 -15.911 1.00 94.94 211 ALA A N 1
ATOM 1678 C CA . ALA A 1 211 ? 30.396 -5.192 -14.647 1.00 94.94 211 ALA A CA 1
ATOM 1679 C C . ALA A 1 211 ? 29.765 -4.465 -13.445 1.00 94.94 211 ALA A C 1
ATOM 1681 O O . ALA A 1 211 ? 29.748 -3.239 -13.373 1.00 94.94 211 ALA A O 1
ATOM 1682 N N . GLY A 1 212 ? 29.237 -5.237 -12.491 1.00 94.88 212 GLY A N 1
ATOM 1683 C CA . GLY A 1 212 ? 28.545 -4.711 -11.308 1.00 94.88 212 GLY A CA 1
ATOM 1684 C C . GLY A 1 212 ? 27.029 -4.549 -11.464 1.00 94.88 212 GLY A C 1
ATOM 1685 O O . GLY A 1 212 ? 26.350 -4.273 -10.472 1.00 94.88 212 GLY A O 1
ATOM 1686 N N . THR A 1 213 ? 26.473 -4.782 -12.656 1.00 95.69 213 THR A N 1
ATOM 1687 C CA . THR A 1 213 ? 25.019 -4.794 -12.864 1.00 95.69 213 THR A CA 1
ATOM 1688 C C . THR A 1 213 ? 24.374 -5.953 -12.098 1.00 95.69 213 THR A C 1
ATOM 1690 O O . THR A 1 213 ? 24.725 -7.113 -12.288 1.00 95.69 213 THR A O 1
ATOM 1693 N N . LYS A 1 214 ? 23.407 -5.642 -11.226 1.00 95.69 214 LYS A N 1
ATOM 1694 C CA . LYS A 1 214 ? 22.626 -6.622 -10.441 1.00 95.69 214 LYS A CA 1
ATOM 1695 C C . LYS A 1 214 ? 21.142 -6.622 -10.819 1.00 95.69 214 LYS A C 1
ATOM 1697 O O . LYS A 1 214 ? 20.282 -6.870 -9.976 1.00 95.69 214 LYS A O 1
ATOM 1702 N N . SER A 1 215 ? 20.827 -6.272 -12.064 1.00 95.31 215 SER A N 1
ATOM 1703 C CA . SER A 1 215 ? 19.445 -6.256 -12.541 1.00 95.31 215 SER A CA 1
ATOM 1704 C C . SER A 1 215 ? 18.884 -7.680 -12.609 1.00 95.31 215 SER A C 1
ATOM 1706 O O . SER A 1 215 ? 19.601 -8.637 -12.902 1.00 95.31 215 SER A O 1
ATOM 1708 N N . LEU A 1 216 ? 17.580 -7.825 -12.359 1.00 95.62 216 LEU A N 1
ATOM 1709 C CA . LEU A 1 216 ? 16.892 -9.108 -12.534 1.00 95.62 216 LEU A CA 1
ATOM 1710 C C . LEU A 1 216 ? 16.990 -9.599 -13.984 1.00 95.62 216 LEU A C 1
ATOM 1712 O O . LEU A 1 216 ? 17.179 -10.791 -14.203 1.00 95.62 216 LEU A O 1
ATOM 1716 N N . LEU A 1 217 ? 16.950 -8.681 -14.957 1.00 94.50 217 LEU A N 1
ATOM 1717 C CA . LEU A 1 217 ? 17.125 -9.008 -16.371 1.00 94.50 217 LEU A CA 1
ATOM 1718 C C . LEU A 1 217 ? 18.480 -9.682 -16.625 1.00 94.50 217 LEU A C 1
ATOM 1720 O O . LEU A 1 217 ? 18.511 -10.773 -17.175 1.00 94.50 217 LEU A O 1
ATOM 1724 N N . SER A 1 218 ? 19.583 -9.109 -16.130 1.00 95.75 218 SER A N 1
ATOM 1725 C CA . SER A 1 218 ? 20.919 -9.708 -16.282 1.00 95.75 218 SER A CA 1
ATOM 1726 C C . SER A 1 218 ? 21.038 -11.084 -15.618 1.00 95.75 218 SER A C 1
ATOM 1728 O O . SER A 1 218 ? 21.886 -11.874 -16.018 1.00 95.75 218 SER A O 1
ATOM 1730 N N . LYS A 1 219 ? 20.222 -11.371 -14.597 1.00 96.75 219 LYS A N 1
ATOM 1731 C CA . LYS A 1 219 ? 20.223 -12.657 -13.888 1.00 96.75 219 LYS A CA 1
ATOM 1732 C C . LYS A 1 219 ? 19.411 -13.737 -14.608 1.00 96.75 219 LYS A C 1
ATOM 1734 O O . LYS A 1 219 ? 19.762 -14.909 -14.520 1.00 96.75 219 LYS A O 1
ATOM 1739 N N . HIS A 1 220 ? 18.310 -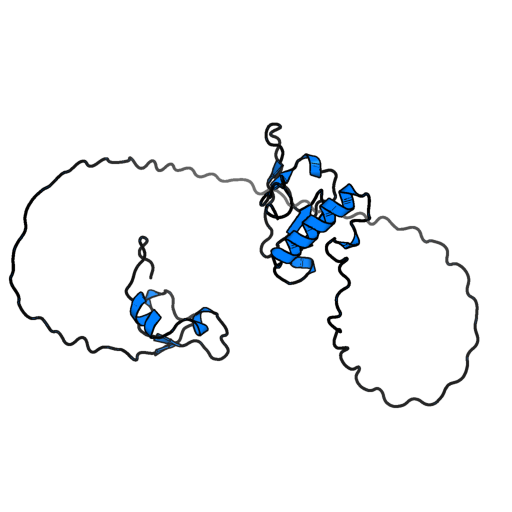13.357 -15.252 1.00 96.56 220 HIS A N 1
ATOM 1740 C CA . HIS A 1 220 ? 17.338 -14.296 -15.821 1.00 96.56 220 HIS A CA 1
ATOM 1741 C C . HIS A 1 220 ? 17.382 -14.390 -17.350 1.00 96.56 220 HIS A C 1
ATOM 1743 O O . HIS A 1 220 ? 16.791 -15.309 -17.911 1.00 96.56 220 HIS A O 1
ATOM 1749 N N . LEU A 1 221 ? 18.095 -13.488 -18.027 1.00 96.38 221 LEU A N 1
ATOM 1750 C CA . LEU A 1 221 ? 18.278 -13.527 -19.472 1.00 96.38 221 LEU A CA 1
ATOM 1751 C C . LEU A 1 221 ? 19.354 -14.554 -19.849 1.00 96.38 221 LEU A C 1
ATOM 1753 O O . LEU A 1 221 ? 20.538 -14.234 -19.955 1.00 96.38 221 LEU A O 1
ATOM 1757 N N . SER A 1 222 ? 18.942 -15.808 -20.023 1.00 96.44 222 SER A N 1
ATOM 1758 C CA . SER A 1 222 ? 19.802 -16.860 -20.567 1.00 96.44 222 SER A CA 1
ATOM 1759 C C . SER A 1 222 ? 19.881 -16.779 -22.096 1.00 96.44 222 SER A C 1
ATOM 1761 O O . SER A 1 222 ? 19.008 -16.202 -22.750 1.00 96.44 222 SER A O 1
ATOM 1763 N N . LYS A 1 223 ? 20.918 -17.396 -22.682 1.00 94.81 223 LYS A N 1
ATOM 1764 C CA . LYS A 1 223 ? 21.048 -17.528 -24.145 1.00 94.81 223 LYS A CA 1
ATOM 1765 C C . LYS A 1 223 ? 19.845 -18.242 -24.767 1.00 94.81 223 LYS A C 1
ATOM 1767 O O . LYS A 1 223 ? 19.411 -17.865 -25.848 1.00 94.81 223 LYS A O 1
ATOM 1772 N N . ASP A 1 224 ? 19.270 -19.210 -24.058 1.00 94.69 224 ASP A N 1
ATOM 1773 C CA . ASP A 1 224 ? 18.110 -19.966 -24.535 1.00 94.69 224 ASP A CA 1
ATOM 1774 C C . ASP A 1 224 ? 16.866 -19.080 -24.651 1.00 94.69 224 ASP A C 1
ATOM 1776 O O . ASP A 1 224 ? 16.200 -19.085 -25.683 1.00 94.69 224 ASP A O 1
ATOM 1780 N N . VAL A 1 225 ? 16.588 -18.271 -23.621 1.00 95.69 225 VAL A N 1
ATOM 1781 C CA . VAL A 1 225 ? 15.461 -17.324 -23.627 1.00 95.69 225 VAL A CA 1
ATOM 1782 C C . VAL A 1 225 ? 15.663 -16.262 -24.706 1.00 95.69 225 VAL A C 1
ATOM 1784 O O . VAL A 1 225 ? 14.729 -15.941 -25.437 1.00 95.69 225 VAL A O 1
ATOM 1787 N N . TRP A 1 226 ? 16.891 -15.755 -24.849 1.00 94.69 226 TRP A N 1
ATOM 1788 C CA . TRP A 1 226 ? 17.234 -14.802 -25.903 1.00 94.69 226 TRP A CA 1
ATOM 1789 C C . TRP A 1 226 ? 16.961 -15.379 -27.296 1.00 94.69 226 TRP A C 1
ATOM 1791 O O . TRP A 1 226 ? 16.243 -14.770 -28.084 1.00 94.69 226 TRP A O 1
ATOM 1801 N N . ASN A 1 227 ? 17.461 -16.581 -27.585 1.00 92.81 227 ASN A N 1
ATOM 1802 C CA . ASN A 1 227 ? 17.292 -17.216 -28.891 1.00 92.81 227 ASN A CA 1
ATOM 1803 C C . ASN A 1 227 ? 15.823 -17.499 -29.234 1.00 92.81 227 ASN A C 1
ATOM 1805 O O . ASN A 1 227 ? 15.454 -17.425 -30.405 1.00 92.81 227 ASN A O 1
ATOM 1809 N N . GLN A 1 228 ? 14.989 -17.789 -28.229 1.00 94.69 228 GLN A N 1
ATOM 1810 C CA . GLN A 1 228 ? 13.551 -17.998 -28.411 1.00 94.69 228 GLN A CA 1
ATOM 1811 C C . GLN A 1 228 ? 12.806 -16.702 -28.755 1.00 94.69 228 GLN A C 1
ATOM 1813 O O . GLN A 1 228 ? 11.914 -16.725 -29.599 1.00 94.69 228 GLN A O 1
ATOM 1818 N N . LEU A 1 229 ? 13.165 -15.582 -28.117 1.00 94.19 229 LEU A N 1
ATOM 1819 C CA . LEU A 1 229 ? 12.358 -14.357 -28.146 1.00 94.19 229 LEU A CA 1
ATOM 1820 C C . LEU A 1 229 ? 12.922 -13.240 -29.037 1.00 94.19 229 LEU A C 1
ATOM 1822 O O . LEU A 1 229 ? 12.164 -12.368 -29.441 1.00 94.19 229 LEU A O 1
ATOM 1826 N N . GLN A 1 230 ? 14.205 -13.264 -29.418 1.00 92.00 230 GLN A N 1
ATOM 1827 C CA . GLN A 1 230 ? 14.869 -12.162 -30.149 1.00 92.00 230 GLN A CA 1
ATOM 1828 C C . GLN A 1 230 ? 14.228 -11.781 -31.500 1.00 92.00 230 GLN A C 1
ATOM 1830 O O . GLN A 1 230 ? 14.487 -10.707 -32.049 1.00 92.00 230 GLN A O 1
ATOM 1835 N N . HIS A 1 231 ? 13.421 -12.671 -32.080 1.00 91.06 231 HIS A N 1
ATOM 1836 C CA . HIS A 1 231 ? 12.714 -12.442 -33.343 1.00 91.06 231 HIS A CA 1
ATOM 1837 C C . HIS A 1 231 ? 11.198 -12.323 -33.177 1.00 91.06 231 HIS A C 1
ATOM 1839 O O . HIS A 1 231 ? 10.502 -12.063 -34.159 1.00 91.06 231 HIS A O 1
ATOM 1845 N N . GLN A 1 232 ? 10.687 -12.519 -31.963 1.00 94.56 232 GLN A N 1
ATOM 1846 C CA . GLN A 1 232 ? 9.271 -12.385 -31.678 1.00 94.56 232 GLN A CA 1
ATOM 1847 C C . GLN A 1 232 ? 8.920 -10.899 -31.559 1.00 94.56 232 GLN A C 1
ATOM 1849 O O . GLN A 1 232 ? 9.701 -10.104 -31.043 1.00 94.56 232 GLN A O 1
ATOM 1854 N N . LYS A 1 233 ? 7.756 -10.523 -32.086 1.00 95.56 233 LYS A N 1
ATOM 1855 C CA . LYS A 1 233 ? 7.162 -9.199 -31.899 1.00 95.56 233 LYS A CA 1
ATOM 1856 C C . LYS A 1 233 ? 5.798 -9.363 -31.249 1.00 95.56 233 LYS A C 1
ATOM 1858 O O . LYS A 1 233 ? 5.119 -10.358 -31.515 1.00 95.56 233 LYS A O 1
ATOM 1863 N N . ASP A 1 234 ? 5.417 -8.415 -30.409 1.00 94.81 234 ASP A N 1
ATOM 1864 C CA . ASP A 1 234 ? 4.069 -8.338 -29.862 1.00 94.81 234 ASP A CA 1
ATOM 1865 C C . ASP A 1 234 ? 3.064 -7.812 -30.905 1.00 94.81 234 ASP A C 1
ATOM 1867 O O . ASP A 1 234 ? 3.410 -7.480 -32.043 1.00 94.81 234 ASP A O 1
ATOM 1871 N N . GLU A 1 235 ? 1.791 -7.750 -30.517 1.00 95.88 235 GLU A N 1
ATOM 1872 C CA . GLU A 1 235 ? 0.696 -7.271 -31.373 1.00 95.88 235 GLU A CA 1
ATOM 1873 C C . GLU A 1 235 ? 0.841 -5.791 -31.768 1.00 95.88 235 GLU A C 1
ATOM 1875 O O . GLU A 1 235 ? 0.266 -5.354 -32.765 1.00 95.88 235 GLU A O 1
ATOM 1880 N N . PHE A 1 236 ? 1.634 -5.026 -31.017 1.00 93.75 236 PHE A N 1
ATOM 1881 C CA . PHE A 1 236 ? 1.914 -3.612 -31.253 1.00 93.75 236 PHE A CA 1
ATOM 1882 C C . PHE A 1 236 ? 3.215 -3.395 -32.047 1.00 93.75 236 PHE A C 1
ATOM 1884 O O . PHE A 1 236 ? 3.549 -2.261 -32.389 1.00 93.75 236 PHE A O 1
ATOM 1891 N N . GLY A 1 237 ? 3.928 -4.471 -32.394 1.00 90.69 237 GLY A N 1
ATOM 1892 C CA . GLY A 1 237 ? 5.155 -4.443 -33.182 1.0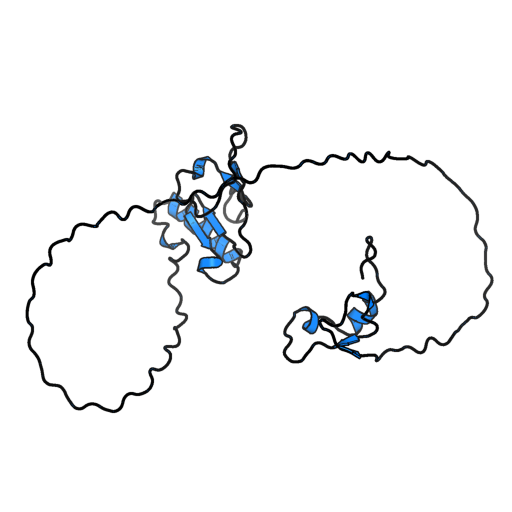0 90.69 237 GLY A CA 1
ATOM 1893 C C . GLY A 1 237 ? 6.440 -4.212 -32.380 1.00 90.69 237 GLY A C 1
ATOM 1894 O O . GLY A 1 237 ? 7.492 -4.042 -33.006 1.00 90.69 237 GLY A O 1
ATOM 1895 N N . PHE A 1 238 ? 6.384 -4.234 -31.045 1.00 86.50 238 PHE A N 1
ATOM 1896 C CA . PHE A 1 238 ? 7.557 -4.168 -30.172 1.00 86.50 238 PHE A CA 1
ATOM 1897 C C . PHE A 1 238 ? 8.213 -5.546 -30.022 1.00 86.50 238 PHE A C 1
ATOM 1899 O O . PHE A 1 238 ? 7.537 -6.573 -30.053 1.00 86.50 238 PHE A O 1
ATOM 1906 N N . LYS A 1 239 ? 9.542 -5.559 -29.889 1.00 84.75 239 LYS A N 1
ATOM 1907 C CA . LYS A 1 239 ? 10.338 -6.742 -29.527 1.00 84.75 239 LYS A CA 1
ATOM 1908 C C . LYS A 1 239 ? 10.562 -6.797 -28.022 1.00 84.75 239 LYS A C 1
ATOM 1910 O O . LYS A 1 239 ? 10.800 -5.708 -27.448 1.00 84.75 239 LYS A O 1
#

pLDDT: mean 78.5, std 19.89, range [40.88, 98.25]

Radius of gyration: 33.42 Å; chains: 1; bounding box: 68×64×101 Å

Foldseek 3Di:
DCVQDPPDDDDDQKDFPQLVVAPAPFDWDDDPDPVDRITGGDDDPPWDWDDDSNFTQDICVLVVDDDDPVLSVVLVNVLVVCVVVVHDSPCRGRPNPPPPDPPPPPPPDPDDDDDDDDDDDDDDDDDDDDDDDDDDDDDDDDDDDDDDDDDDDDDDDDDDDDDDDDDDDDDDDDDDDDDPPPPPPPADDEDEDDPVDPAPVVPPYHYDYPPPDPDPCVVPDDSVNCVVPVPDADPVGHD

Secondary structure (DSSP, 8-state):
-TTTSTT----SSEEEGGGTTS---S-EEP---TT--EEEE-PPTT--EEEETTEEEEEHHHHSSPPPHHHHHHHHHHHHHHHHTT---GGGSTTTS----------PPP-PPPPPP-----------PPPPP---------PPPP----------------------------------------TT-EEE-STT--SGGG--SEEEPPTT---HHHHH--HHHHHHHTT---TTS--

InterPro domains:
  IPR036249 Thioredoxin-like superfamily [SSF52833] (44-79)